Protein AF-W4FQM8-F1 (afdb_monomer)

Radius of gyration: 23.93 Å; Cα contacts (8 Å, |Δi|>4): 185; chains: 1; bounding box: 48×77×46 Å

Sequence (260 aa):
MELYFHPILQQMLHSNDHGFCSETLQLLSVFYPALANLQFDLIVATIRSIFCSIVYGTSAIPLDEAAVYFLSIFPEKDAAHDALSLQCCVEILAIAELKNLPKRDKEALQKHWWTLLQSLEWTDRNGRLVVLLEEVGGAFKAADATKFKARMEQVIQSPPHLTDHDTQWILDQVAERKEALSTFKKKLTRAAQRREHVVAASSDSSDASEDEEKAPVVPTRERTSRQSKAVASAKMNIVDLGDSEEVEVISSTSGNESEF

Foldseek 3Di:
DLVLQPVVQVVQQVPDPDDGPDPVNVCVLVVLLVCCVVPVPVLLVVLLVVLCCCLLPVDPGDNVVSLVVSCVSYPDNQVSLLSLLLSLLLLLLLLLPQPPADPLLSLLSNVSSVVSNVPGDDAQPDLLSLVSLVVSLVRHPDPCSVVSVVVSCVRNVDHDDDDPVSVVVSVCSSVVSSVVVNVCRVSSSVSSVVSVVVVVVVVVPPDDDDDDDDDDDDDDDDDDDDDPDDPDPDPDDDDDDDDPDDPPDVDDDPDDDDDD

Structure (mmCIF, N/CA/C/O backbone):
data_AF-W4FQM8-F1
#
_entry.id   AF-W4FQM8-F1
#
loop_
_atom_site.group_PDB
_atom_site.id
_atom_site.type_symbol
_atom_site.label_atom_id
_atom_site.label_alt_id
_atom_site.label_comp_id
_atom_site.label_asym_id
_atom_site.label_entity_id
_atom_site.label_seq_id
_atom_site.pdbx_PDB_ins_code
_atom_site.Cartn_x
_atom_site.Cartn_y
_atom_site.Cartn_z
_atom_site.occupancy
_atom_site.B_iso_or_equiv
_atom_site.auth_seq_id
_atom_site.auth_comp_id
_atom_site.auth_asym_id
_atom_site.auth_atom_id
_atom_site.pdbx_PDB_model_num
ATOM 1 N N . MET A 1 1 ? 3.621 -7.906 -14.655 1.00 86.81 1 MET A N 1
ATOM 2 C CA . MET A 1 1 ? 4.631 -7.699 -13.592 1.00 86.81 1 MET A CA 1
ATOM 3 C C . MET A 1 1 ? 4.851 -8.950 -12.749 1.00 86.81 1 MET A C 1
ATOM 5 O O . MET A 1 1 ? 6.003 -9.316 -12.590 1.00 86.81 1 MET A O 1
ATOM 9 N N . GLU A 1 2 ? 3.813 -9.674 -12.308 1.00 87.38 2 GLU A N 1
ATOM 10 C CA . GLU A 1 2 ? 3.987 -10.935 -11.547 1.00 87.38 2 GLU A CA 1
ATOM 11 C C . GLU A 1 2 ? 4.862 -11.989 -12.241 1.00 87.38 2 GLU A C 1
ATOM 13 O O . GLU A 1 2 ? 5.622 -12.684 -11.575 1.00 87.38 2 GLU A O 1
ATOM 18 N N . LEU A 1 3 ? 4.822 -12.057 -13.580 1.00 86.81 3 LEU A N 1
ATOM 19 C CA . LEU A 1 3 ? 5.676 -12.947 -14.374 1.00 86.81 3 LEU A CA 1
ATOM 20 C C . LEU A 1 3 ? 7.165 -12.809 -14.020 1.00 86.81 3 LEU A C 1
ATOM 22 O O . LEU A 1 3 ? 7.867 -13.809 -14.036 1.00 86.81 3 LEU A O 1
ATOM 26 N N . TYR A 1 4 ? 7.640 -11.615 -13.645 1.00 85.81 4 TYR A N 1
ATOM 27 C CA . TYR A 1 4 ? 9.032 -11.408 -13.234 1.00 85.81 4 TYR A CA 1
ATOM 28 C C . TYR A 1 4 ? 9.448 -12.337 -12.078 1.00 85.81 4 TYR A C 1
ATOM 30 O O . TYR A 1 4 ? 10.579 -12.809 -12.037 1.00 85.81 4 TYR A O 1
ATOM 38 N N . PHE A 1 5 ? 8.515 -12.673 -11.188 1.00 86.88 5 PHE A N 1
ATOM 39 C CA . PHE A 1 5 ? 8.739 -13.525 -10.018 1.00 86.88 5 PHE A CA 1
ATOM 40 C C . PHE A 1 5 ? 8.464 -15.008 -10.289 1.00 86.88 5 PHE A C 1
ATOM 42 O O . PHE A 1 5 ? 8.463 -15.823 -9.368 1.00 86.88 5 PHE A O 1
ATOM 49 N N . HIS A 1 6 ? 8.199 -15.393 -11.540 1.00 85.94 6 HIS A N 1
ATOM 50 C CA . HIS A 1 6 ? 7.890 -16.779 -11.855 1.00 85.94 6 HIS A CA 1
ATOM 51 C C . HIS A 1 6 ? 9.117 -17.680 -11.599 1.00 85.94 6 HIS A C 1
ATOM 53 O O . HIS A 1 6 ? 10.186 -17.400 -12.151 1.00 85.94 6 HIS A O 1
ATOM 59 N N . PRO A 1 7 ? 8.990 -18.799 -10.853 1.00 82.88 7 PRO A N 1
ATOM 60 C CA . PRO A 1 7 ? 10.132 -19.632 -10.460 1.00 82.88 7 PRO A CA 1
ATOM 61 C C . PRO A 1 7 ? 10.994 -20.113 -11.630 1.00 82.88 7 PRO A C 1
ATOM 63 O O . PRO A 1 7 ? 12.214 -20.129 -11.524 1.00 82.88 7 PRO A O 1
ATOM 66 N N . ILE A 1 8 ? 10.375 -20.451 -12.769 1.00 82.81 8 ILE A N 1
ATOM 67 C CA . ILE A 1 8 ? 11.107 -20.859 -13.983 1.00 82.81 8 ILE A CA 1
ATOM 68 C C . ILE A 1 8 ? 12.052 -19.748 -14.453 1.00 82.81 8 ILE A C 1
ATOM 70 O O . ILE A 1 8 ? 13.200 -20.018 -14.785 1.00 82.81 8 ILE A O 1
ATOM 74 N N . LEU A 1 9 ? 11.589 -18.497 -14.453 1.00 78.75 9 LEU A N 1
ATOM 75 C CA . LEU A 1 9 ? 12.412 -17.371 -14.881 1.00 78.75 9 LEU A CA 1
ATOM 76 C C . LEU A 1 9 ? 13.514 -17.087 -13.853 1.00 78.75 9 LEU A C 1
ATOM 78 O O . LEU A 1 9 ? 14.664 -16.885 -14.233 1.00 78.75 9 LEU A O 1
ATOM 82 N N . GLN A 1 10 ? 13.199 -17.175 -12.559 1.00 75.69 10 GLN A N 1
ATOM 83 C CA . GLN A 1 10 ? 14.180 -17.011 -11.483 1.00 75.69 10 GLN A CA 1
ATOM 84 C C . GLN A 1 10 ? 15.252 -18.116 -11.471 1.00 75.69 10 GLN A C 1
ATOM 86 O O . GLN A 1 10 ? 16.411 -17.851 -11.173 1.00 75.69 10 GLN A O 1
ATOM 91 N N . GLN A 1 11 ? 14.938 -19.352 -11.860 1.00 74.62 11 GLN A N 1
ATOM 92 C CA . GLN A 1 11 ? 15.945 -20.415 -11.991 1.00 74.62 11 GLN A CA 1
ATOM 93 C C . GLN A 1 11 ? 16.931 -20.150 -13.137 1.00 74.62 11 GLN A C 1
ATOM 95 O O . GLN A 1 11 ? 18.120 -20.430 -12.998 1.00 74.62 11 GLN A O 1
ATOM 100 N N . MET A 1 12 ? 16.468 -19.548 -14.237 1.00 70.25 12 MET A N 1
ATOM 101 C CA . MET A 1 12 ? 17.322 -19.180 -15.377 1.00 70.25 12 MET A CA 1
ATOM 102 C C . MET A 1 12 ? 18.315 -18.048 -15.062 1.00 70.25 12 MET A C 1
ATOM 104 O O . MET A 1 12 ? 19.282 -17.862 -15.798 1.00 70.25 12 MET A O 1
ATOM 108 N N . LEU A 1 13 ? 18.078 -17.285 -13.990 1.00 64.56 13 LEU A N 1
ATOM 109 C CA . LEU A 1 13 ? 19.009 -16.287 -13.451 1.00 64.56 13 LEU A CA 1
ATOM 110 C C . LEU A 1 13 ? 20.215 -16.944 -12.761 1.00 64.56 13 LEU A C 1
ATOM 112 O O . LEU A 1 13 ? 21.338 -16.478 -12.917 1.00 64.56 13 LEU A O 1
ATOM 116 N N . HIS A 1 14 ? 19.983 -18.032 -12.022 1.00 59.72 14 HIS A N 1
ATOM 117 C CA . HIS A 1 14 ? 20.987 -18.682 -11.172 1.00 59.72 14 HIS A CA 1
ATOM 118 C C . HIS A 1 14 ? 21.825 -19.740 -11.904 1.00 59.72 14 HIS A C 1
ATOM 120 O O . HIS A 1 14 ? 22.787 -20.258 -11.344 1.00 59.72 14 HIS A O 1
ATOM 126 N N . SER A 1 15 ? 21.466 -20.092 -13.140 1.00 58.22 15 SER A N 1
ATOM 127 C CA . SER A 1 15 ? 22.091 -21.195 -13.871 1.00 58.22 15 SER A CA 1
ATOM 128 C C . SER A 1 15 ? 23.366 -20.827 -14.644 1.00 58.22 15 SER A C 1
ATOM 130 O O . SER A 1 15 ? 23.862 -21.694 -15.354 1.00 58.22 15 SER A O 1
ATOM 132 N N . ASN A 1 16 ? 23.886 -19.591 -14.575 1.00 53.50 16 ASN A N 1
ATOM 133 C CA . ASN A 1 16 ? 25.020 -19.173 -15.413 1.00 53.50 16 ASN A CA 1
ATOM 134 C C . ASN A 1 16 ? 26.022 -18.228 -14.725 1.00 53.50 16 ASN A C 1
ATOM 136 O O . ASN A 1 16 ? 25.642 -17.188 -14.194 1.00 53.50 16 ASN A O 1
ATOM 140 N N . ASP A 1 17 ? 27.314 -18.524 -14.906 1.00 51.31 17 ASP A N 1
ATOM 141 C CA . ASP A 1 17 ? 28.465 -17.658 -14.580 1.00 51.31 17 ASP A CA 1
ATOM 142 C C . ASP A 1 17 ? 28.582 -16.419 -15.504 1.00 51.31 17 ASP A C 1
ATOM 144 O O . ASP A 1 17 ? 29.420 -15.537 -15.295 1.00 51.31 17 ASP A O 1
ATOM 148 N N . HIS A 1 18 ? 27.732 -16.321 -16.536 1.00 51.41 18 HIS A N 1
ATOM 149 C CA . HIS A 1 18 ? 27.727 -15.258 -17.545 1.00 51.41 18 HIS A CA 1
ATOM 150 C C . HIS A 1 18 ? 26.284 -14.850 -17.909 1.00 51.41 18 HIS A C 1
ATOM 152 O O . HIS A 1 18 ? 25.690 -15.463 -18.787 1.00 51.41 18 HIS A O 1
ATOM 158 N N . GLY A 1 19 ? 25.725 -13.843 -17.223 1.00 53.59 19 GLY A N 1
ATOM 159 C CA . GLY A 1 19 ? 24.601 -12.981 -17.652 1.00 53.59 19 GLY A CA 1
ATOM 160 C C . GLY A 1 19 ? 23.321 -13.620 -18.238 1.00 53.59 19 GLY A C 1
ATOM 161 O O . GLY A 1 19 ? 23.334 -14.166 -19.331 1.00 53.59 19 GLY A O 1
ATOM 162 N N . PHE A 1 20 ? 22.187 -13.436 -17.542 1.00 54.56 20 PHE A N 1
ATOM 163 C CA . PHE A 1 20 ? 20.782 -13.663 -17.953 1.00 54.56 20 PHE A CA 1
ATOM 164 C C . PHE A 1 20 ? 20.523 -14.589 -19.169 1.00 54.56 20 PHE A C 1
ATOM 166 O O . PHE A 1 20 ? 20.498 -14.123 -20.305 1.00 54.56 20 PHE A O 1
ATOM 173 N N . CYS A 1 21 ? 20.142 -15.853 -18.938 1.00 58.16 21 CYS A N 1
ATOM 174 C CA . CYS A 1 21 ? 19.696 -16.778 -20.000 1.00 58.16 21 CYS A CA 1
ATOM 175 C C . CYS A 1 21 ? 18.286 -16.510 -20.559 1.00 58.16 21 CYS A C 1
ATOM 177 O O . CYS A 1 21 ? 17.865 -17.177 -21.502 1.00 58.16 21 CYS A O 1
ATOM 179 N N . SER A 1 22 ? 17.506 -15.611 -19.957 1.00 71.19 22 SER A N 1
ATOM 180 C CA . SER A 1 22 ? 16.104 -15.404 -20.334 1.00 71.19 22 SER A CA 1
ATOM 181 C C . SER A 1 22 ? 15.927 -14.083 -21.074 1.00 71.19 22 SER A C 1
ATOM 183 O O . SER A 1 22 ? 15.928 -13.022 -20.449 1.00 71.19 22 SER A O 1
ATOM 185 N N . GLU A 1 23 ? 15.714 -14.154 -22.392 1.00 78.62 23 GLU A N 1
ATOM 186 C CA . GLU A 1 23 ? 15.299 -13.007 -23.220 1.00 78.62 23 GLU A CA 1
ATOM 187 C C . GLU A 1 23 ? 14.085 -12.293 -22.609 1.00 78.62 23 GLU A C 1
ATOM 189 O O . GLU A 1 23 ? 14.021 -11.066 -22.579 1.00 78.62 23 GLU A O 1
ATOM 194 N N . THR A 1 24 ? 13.157 -13.060 -22.025 1.00 83.50 24 THR A N 1
ATOM 195 C CA . THR A 1 24 ? 11.998 -12.527 -21.306 1.00 83.50 24 THR A CA 1
ATOM 196 C C . THR A 1 24 ? 12.413 -11.671 -20.114 1.00 83.50 24 THR A C 1
ATOM 198 O O . THR A 1 24 ? 11.928 -10.552 -19.985 1.00 83.50 24 THR A O 1
ATOM 201 N N . LEU A 1 25 ? 13.309 -12.142 -19.239 1.00 81.94 25 LEU A N 1
ATOM 202 C CA . LEU A 1 25 ? 13.747 -11.336 -18.091 1.00 81.94 25 LEU A CA 1
ATOM 203 C C . LEU A 1 25 ? 14.531 -10.098 -18.519 1.00 81.94 25 LEU A C 1
ATOM 205 O O . LEU A 1 25 ? 14.327 -9.037 -17.933 1.00 81.94 25 LEU A O 1
ATOM 209 N N . GLN A 1 26 ? 15.371 -10.210 -19.550 1.00 82.44 26 GLN A N 1
ATOM 210 C CA . GLN A 1 26 ? 16.082 -9.059 -20.106 1.00 82.44 26 GLN A CA 1
ATOM 211 C C . GLN A 1 26 ? 15.088 -8.006 -20.612 1.00 82.44 26 GLN A C 1
ATOM 213 O O . GLN A 1 26 ? 15.162 -6.846 -20.205 1.00 82.44 26 GLN A O 1
ATOM 218 N N . LEU A 1 27 ? 14.093 -8.421 -21.404 1.00 87.94 27 LEU A N 1
ATOM 219 C CA . LEU A 1 27 ? 13.031 -7.540 -21.884 1.00 87.94 27 LEU A CA 1
ATOM 220 C C . LEU A 1 27 ? 12.276 -6.886 -20.723 1.00 87.94 27 LEU A C 1
ATOM 222 O O . LEU A 1 27 ? 12.113 -5.669 -20.715 1.00 87.94 27 LEU A O 1
ATOM 226 N N . LEU A 1 28 ? 11.845 -7.665 -19.727 1.00 88.75 28 LEU A N 1
ATOM 227 C CA . LEU A 1 28 ? 11.108 -7.144 -18.574 1.00 88.75 28 LEU A CA 1
ATOM 228 C C . LEU A 1 28 ? 11.951 -6.162 -17.743 1.00 88.75 28 LEU A C 1
ATOM 230 O O . LEU A 1 28 ? 11.416 -5.159 -17.271 1.00 88.75 28 LEU A O 1
ATOM 234 N N . SER A 1 29 ? 13.256 -6.413 -17.603 1.00 84.94 29 SER A N 1
ATOM 235 C CA . SER A 1 29 ? 14.177 -5.546 -16.855 1.00 84.94 29 SER A CA 1
ATOM 236 C C . SER A 1 29 ? 14.381 -4.172 -17.496 1.00 84.94 29 SER A C 1
ATOM 238 O O . SER A 1 29 ? 14.653 -3.215 -16.782 1.00 84.94 29 SER A O 1
ATOM 240 N N . VAL A 1 30 ? 14.197 -4.051 -18.816 1.00 88.69 30 VAL A N 1
ATOM 241 C CA . VAL A 1 30 ? 14.251 -2.768 -19.539 1.00 88.69 30 VAL A CA 1
ATOM 242 C C . VAL A 1 30 ? 12.861 -2.144 -19.660 1.00 88.69 30 VAL A C 1
ATOM 244 O O . VAL A 1 30 ? 12.697 -0.937 -19.488 1.00 88.69 30 VAL A O 1
ATOM 247 N N . PHE A 1 31 ? 11.845 -2.965 -19.931 1.00 92.12 31 PHE A N 1
ATOM 248 C CA . PHE A 1 31 ? 10.481 -2.514 -20.175 1.00 92.12 31 PHE A CA 1
ATOM 249 C C . PHE A 1 31 ? 9.858 -1.837 -18.952 1.00 92.12 31 PHE A C 1
ATOM 251 O O . PHE A 1 31 ? 9.303 -0.749 -19.089 1.00 92.12 31 PHE A O 1
ATOM 258 N N . TYR A 1 32 ? 9.943 -2.442 -17.760 1.00 92.88 32 TYR A N 1
ATOM 259 C CA . TYR A 1 32 ? 9.272 -1.877 -16.586 1.00 92.88 32 TYR A CA 1
ATOM 260 C C . TYR A 1 32 ? 9.865 -0.541 -16.127 1.00 92.88 32 TYR A C 1
ATOM 262 O O . TYR A 1 32 ? 9.067 0.362 -15.889 1.00 92.88 32 TYR A O 1
ATOM 270 N N . PRO A 1 33 ? 11.197 -0.341 -16.065 1.00 92.56 33 PRO A N 1
ATOM 271 C CA . PRO A 1 33 ? 11.744 0.979 -15.756 1.00 92.56 33 PRO A CA 1
ATOM 272 C C . PRO A 1 33 ? 11.397 2.045 -16.797 1.00 92.56 33 PRO A C 1
ATOM 274 O O . PRO A 1 33 ? 11.034 3.166 -16.443 1.00 92.56 33 PRO A O 1
ATOM 277 N N . ALA A 1 34 ? 11.437 1.696 -18.089 1.00 94.00 34 ALA A N 1
ATOM 278 C CA . ALA A 1 34 ? 11.037 2.618 -19.150 1.00 94.00 34 ALA A CA 1
ATOM 279 C C . ALA A 1 34 ? 9.556 3.012 -19.027 1.00 94.00 34 ALA A C 1
ATOM 281 O O . ALA A 1 34 ? 9.210 4.187 -19.151 1.00 94.00 34 ALA A O 1
ATOM 282 N N . LEU A 1 35 ? 8.682 2.045 -18.734 1.00 93.88 35 LEU A N 1
ATOM 283 C CA . LEU A 1 35 ? 7.260 2.298 -18.540 1.00 93.88 35 LEU A CA 1
ATOM 284 C C . LEU A 1 35 ? 6.984 3.071 -17.244 1.00 93.88 35 LEU A C 1
ATOM 286 O O . LEU A 1 35 ? 6.129 3.945 -17.255 1.00 93.88 35 LEU A O 1
ATOM 290 N N . ALA A 1 36 ? 7.725 2.819 -16.163 1.00 93.44 36 ALA A N 1
ATOM 291 C CA . ALA A 1 36 ? 7.623 3.575 -14.913 1.00 93.44 36 ALA A CA 1
ATOM 292 C C . ALA A 1 36 ? 7.956 5.059 -15.110 1.00 93.44 36 ALA A C 1
ATOM 294 O O . ALA A 1 36 ? 7.303 5.915 -14.522 1.00 93.44 36 ALA A O 1
ATOM 295 N N . ASN A 1 37 ? 8.915 5.364 -15.987 1.00 92.31 37 ASN A N 1
ATOM 296 C CA . ASN A 1 37 ? 9.250 6.735 -16.358 1.00 92.31 37 ASN A CA 1
ATOM 297 C C . ASN A 1 37 ? 8.166 7.412 -17.221 1.00 92.31 37 ASN A C 1
ATOM 299 O O . ASN A 1 37 ? 7.965 8.617 -17.129 1.00 92.31 37 ASN A O 1
ATOM 303 N N . LEU A 1 38 ? 7.479 6.657 -18.086 1.00 94.19 38 LEU A N 1
ATOM 304 C CA . LEU A 1 38 ? 6.476 7.201 -19.013 1.00 94.19 38 LEU A CA 1
ATOM 305 C C . LEU A 1 38 ? 5.052 7.226 -18.443 1.00 94.19 38 LEU A C 1
ATOM 307 O O . LEU A 1 38 ? 4.237 8.036 -18.877 1.00 94.19 38 LEU A O 1
ATOM 311 N N . GLN A 1 39 ? 4.726 6.292 -17.553 1.00 94.62 39 GLN A N 1
ATOM 312 C CA . GLN A 1 39 ? 3.382 5.989 -17.059 1.00 94.62 39 GLN A CA 1
ATOM 313 C C . GLN A 1 39 ? 3.443 5.645 -15.563 1.00 94.62 39 GLN A C 1
ATOM 315 O O . GLN A 1 39 ? 3.051 4.555 -15.136 1.00 94.62 39 GLN A O 1
ATOM 320 N N . PHE A 1 40 ? 3.965 6.582 -14.767 1.00 93.25 40 PHE A N 1
ATOM 321 C CA . PHE A 1 40 ? 4.185 6.416 -13.329 1.00 93.25 40 PHE A CA 1
ATOM 322 C C . PHE A 1 40 ? 2.929 5.919 -12.592 1.00 93.25 40 PHE A C 1
ATOM 324 O O . PHE A 1 40 ? 2.963 4.859 -11.965 1.00 93.25 40 PHE A O 1
ATOM 331 N N . ASP A 1 41 ? 1.800 6.619 -12.746 1.00 93.19 41 ASP A N 1
ATOM 332 C CA . ASP A 1 41 ? 0.551 6.299 -12.041 1.00 93.19 41 ASP A CA 1
ATOM 333 C C . ASP A 1 41 ? 0.013 4.905 -12.390 1.00 93.19 41 ASP A C 1
ATOM 335 O O . ASP A 1 41 ? -0.464 4.172 -11.521 1.00 93.19 41 ASP A O 1
ATOM 339 N N . LEU A 1 42 ? 0.141 4.497 -13.657 1.00 94.75 42 LEU A N 1
ATOM 340 C CA . LEU A 1 42 ? -0.267 3.169 -14.112 1.00 94.75 42 LEU A CA 1
ATOM 341 C C . LEU A 1 42 ? 0.586 2.071 -13.465 1.00 94.75 42 LEU A C 1
ATOM 343 O O . LEU A 1 42 ? 0.056 1.041 -13.033 1.00 94.75 42 LEU A O 1
ATOM 347 N N . ILE A 1 43 ? 1.904 2.275 -13.386 1.00 95.00 43 ILE A N 1
ATOM 348 C CA . ILE A 1 43 ? 2.810 1.317 -12.748 1.00 95.00 43 ILE A CA 1
ATOM 349 C C . ILE A 1 43 ? 2.542 1.241 -11.246 1.00 95.00 43 ILE A C 1
ATOM 351 O O . ILE A 1 43 ? 2.421 0.135 -10.720 1.00 95.00 43 ILE A O 1
ATOM 355 N N . VAL A 1 44 ? 2.350 2.375 -10.567 1.00 94.56 44 VAL A N 1
ATOM 356 C CA . VAL A 1 44 ? 1.963 2.406 -9.147 1.00 94.56 44 VAL A CA 1
ATOM 357 C C . VAL A 1 44 ? 0.645 1.657 -8.922 1.00 94.56 44 VAL A C 1
ATOM 359 O O . VAL A 1 44 ? 0.571 0.790 -8.049 1.00 94.56 44 VAL A O 1
ATOM 362 N N . ALA A 1 45 ? -0.383 1.907 -9.737 1.00 93.69 45 ALA A N 1
ATOM 363 C CA . ALA A 1 45 ? -1.664 1.205 -9.637 1.00 93.69 45 ALA A CA 1
ATOM 364 C C . ALA A 1 45 ? -1.528 -0.312 -9.875 1.00 93.69 45 ALA A C 1
ATOM 366 O O . ALA A 1 45 ? -2.198 -1.116 -9.216 1.00 93.69 45 ALA A O 1
ATOM 367 N N . THR A 1 46 ? -0.632 -0.717 -10.776 1.00 94.75 46 THR A N 1
ATOM 368 C CA . THR A 1 46 ? -0.337 -2.129 -11.052 1.00 94.75 46 THR A CA 1
ATOM 369 C C . THR A 1 46 ? 0.379 -2.789 -9.875 1.00 94.75 46 THR A C 1
ATOM 371 O O . THR A 1 46 ? -0.026 -3.866 -9.435 1.00 94.75 46 THR A O 1
ATOM 374 N N . ILE A 1 47 ? 1.399 -2.133 -9.313 1.00 94.69 47 ILE A N 1
ATOM 375 C CA . ILE A 1 47 ? 2.111 -2.593 -8.112 1.00 94.69 47 ILE A CA 1
ATOM 376 C C . ILE A 1 47 ? 1.140 -2.737 -6.943 1.00 94.69 47 ILE A C 1
ATOM 378 O O . ILE A 1 47 ? 1.147 -3.764 -6.263 1.00 94.69 47 ILE A O 1
ATOM 382 N N . ARG A 1 48 ? 0.237 -1.765 -6.762 1.00 92.88 48 ARG A N 1
ATOM 383 C CA . ARG A 1 48 ? -0.830 -1.827 -5.760 1.00 92.88 48 ARG A CA 1
ATOM 384 C C . ARG A 1 48 ? -1.649 -3.104 -5.880 1.00 92.88 48 ARG A C 1
ATOM 386 O O . ARG A 1 48 ? -1.862 -3.791 -4.881 1.00 92.88 48 ARG A O 1
ATOM 393 N N . SER A 1 49 ? -2.093 -3.430 -7.094 1.00 93.12 49 SER A N 1
ATOM 394 C CA . SER A 1 49 ? -2.874 -4.642 -7.368 1.00 93.12 49 SER A CA 1
ATOM 395 C C . SER A 1 49 ? -2.102 -5.921 -7.017 1.00 93.12 49 SER A C 1
ATOM 397 O O . SER A 1 49 ? -2.655 -6.850 -6.421 1.00 93.12 49 SER A O 1
ATOM 399 N N . ILE A 1 50 ? -0.797 -5.946 -7.296 1.00 93.69 50 ILE A N 1
ATOM 400 C CA . ILE A 1 50 ? 0.072 -7.086 -6.982 1.00 93.69 50 ILE A CA 1
ATOM 401 C C . ILE A 1 50 ? 0.279 -7.216 -5.477 1.00 93.69 50 ILE A C 1
ATOM 403 O O . ILE A 1 50 ? 0.099 -8.302 -4.936 1.00 93.69 50 ILE A O 1
ATOM 407 N N . PHE A 1 51 ? 0.575 -6.126 -4.766 1.00 93.81 51 PHE A N 1
ATOM 408 C CA . PHE A 1 51 ? 0.673 -6.165 -3.306 1.00 93.81 51 PHE A CA 1
ATOM 409 C C . PHE A 1 51 ? -0.634 -6.615 -2.657 1.00 93.81 51 PHE A C 1
ATOM 411 O O . PHE A 1 51 ? -0.600 -7.446 -1.753 1.00 93.81 51 PHE A O 1
ATOM 418 N N . CYS A 1 52 ? -1.787 -6.160 -3.155 1.00 92.44 52 CYS A N 1
ATOM 419 C CA . CYS A 1 52 ? -3.081 -6.675 -2.707 1.00 92.44 52 CYS A CA 1
ATOM 420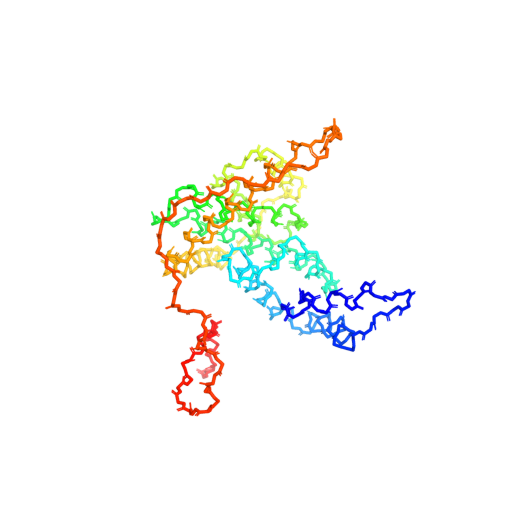 C C . CYS A 1 52 ? -3.188 -8.183 -2.945 1.00 92.44 52 CYS A C 1
ATOM 422 O O . CYS A 1 52 ? -3.593 -8.918 -2.049 1.00 92.44 52 CYS A O 1
ATOM 424 N N . SER A 1 53 ? -2.795 -8.653 -4.127 1.00 91.06 53 SER A N 1
ATOM 425 C CA . SER A 1 53 ? -2.830 -10.075 -4.471 1.00 91.06 53 SER A CA 1
ATOM 426 C C . SER A 1 53 ? -1.920 -10.913 -3.571 1.00 91.06 53 SER A C 1
ATOM 428 O O . SER A 1 53 ? -2.293 -11.999 -3.124 1.00 91.06 53 SER A O 1
ATOM 430 N N . ILE A 1 54 ? -0.748 -10.385 -3.222 1.00 90.69 54 ILE A N 1
ATOM 431 C CA . ILE A 1 54 ? 0.174 -11.005 -2.272 1.00 90.69 54 ILE A CA 1
ATOM 432 C C . ILE A 1 54 ? -0.457 -11.031 -0.875 1.00 90.69 54 ILE A C 1
ATOM 434 O O . ILE A 1 54 ? -0.642 -12.107 -0.300 1.00 90.69 54 ILE A O 1
ATOM 438 N N . VAL A 1 55 ? -0.833 -9.878 -0.314 1.00 89.94 55 VAL A N 1
ATOM 439 C CA . VAL A 1 55 ? -1.340 -9.780 1.067 1.00 89.94 55 VAL A CA 1
ATOM 440 C C . VAL A 1 55 ? -2.632 -10.579 1.250 1.00 89.94 55 VAL A C 1
ATOM 442 O O . VAL A 1 55 ? -2.778 -11.302 2.237 1.00 89.94 55 VAL A O 1
ATOM 445 N N . TYR A 1 56 ? -3.534 -10.536 0.269 1.00 90.12 56 TYR A N 1
ATOM 446 C CA . TYR A 1 56 ? -4.809 -11.255 0.292 1.00 90.12 56 TYR A CA 1
ATOM 447 C C . TYR A 1 56 ? -4.726 -12.687 -0.264 1.00 90.12 56 TYR A C 1
ATOM 449 O O . TYR A 1 56 ? -5.744 -13.374 -0.370 1.00 90.12 56 TYR A O 1
ATOM 457 N N . GLY A 1 57 ? -3.514 -13.184 -0.531 1.00 84.25 57 GLY A N 1
ATOM 458 C CA . GLY A 1 57 ? -3.224 -14.609 -0.699 1.00 84.25 57 GLY A CA 1
ATOM 459 C C . GLY A 1 57 ? -3.661 -15.222 -2.030 1.00 84.25 57 GLY A C 1
ATOM 460 O O . GLY A 1 57 ? -3.882 -16.436 -2.086 1.00 84.25 57 GLY A O 1
ATOM 461 N N . THR A 1 58 ? -3.803 -14.410 -3.078 1.00 84.94 58 THR A N 1
ATOM 462 C CA . THR A 1 58 ? -3.982 -14.864 -4.467 1.00 84.94 58 THR A CA 1
ATOM 463 C C . THR A 1 58 ? -2.654 -15.023 -5.204 1.00 84.94 58 THR A C 1
ATOM 465 O O . THR A 1 58 ? -2.603 -15.758 -6.184 1.00 84.94 58 THR A O 1
ATOM 468 N N . SER A 1 59 ? -1.582 -14.407 -4.702 1.00 87.50 59 SER A N 1
ATOM 469 C CA . SER A 1 59 ? -0.221 -14.543 -5.219 1.00 87.50 59 SER A CA 1
ATOM 470 C C . SER A 1 59 ? 0.717 -15.151 -4.172 1.00 87.50 59 SER A C 1
ATOM 472 O O . SER A 1 59 ? 0.591 -14.886 -2.974 1.00 87.50 59 SER A O 1
ATOM 474 N N . ALA A 1 60 ? 1.653 -15.986 -4.633 1.00 85.94 60 ALA A N 1
ATOM 475 C CA . ALA A 1 60 ? 2.668 -16.641 -3.801 1.00 85.94 60 ALA A CA 1
ATOM 476 C C . ALA A 1 60 ? 3.991 -15.858 -3.726 1.00 85.94 60 ALA A C 1
ATOM 478 O O . ALA A 1 60 ? 4.931 -16.314 -3.080 1.00 85.94 60 ALA A O 1
ATOM 479 N N . ILE A 1 61 ? 4.068 -14.700 -4.388 1.00 89.25 61 ILE A N 1
ATOM 480 C CA . ILE A 1 61 ? 5.273 -13.869 -4.427 1.00 89.25 61 ILE A CA 1
ATOM 481 C C . ILE A 1 61 ? 5.581 -13.346 -3.008 1.00 89.25 61 ILE A C 1
ATOM 483 O O . ILE A 1 61 ? 4.666 -12.839 -2.345 1.00 89.25 61 ILE A O 1
ATOM 487 N N . PRO A 1 62 ? 6.832 -13.449 -2.521 1.00 88.12 62 PRO A N 1
ATOM 488 C CA . PRO A 1 62 ? 7.238 -12.823 -1.264 1.00 88.12 62 PRO A CA 1
ATOM 489 C C . PRO A 1 62 ? 7.096 -11.294 -1.330 1.00 88.12 62 PRO A C 1
ATOM 491 O O . PRO A 1 62 ? 7.491 -10.655 -2.306 1.00 88.12 62 PRO A O 1
ATOM 494 N N . LEU A 1 63 ? 6.472 -10.696 -0.310 1.00 88.88 63 LEU A N 1
ATOM 495 C CA . LEU A 1 63 ? 6.131 -9.265 -0.324 1.00 88.88 63 LEU A CA 1
ATOM 496 C C . LEU A 1 63 ? 7.378 -8.371 -0.289 1.00 88.88 63 LEU A C 1
ATOM 498 O O . LEU A 1 63 ? 7.404 -7.328 -0.931 1.00 88.88 63 LEU A O 1
ATOM 502 N N . ASP A 1 64 ? 8.388 -8.787 0.462 1.00 87.62 64 ASP A N 1
ATOM 503 C CA . ASP A 1 64 ? 9.690 -8.143 0.596 1.00 87.62 64 ASP A CA 1
ATOM 504 C C . ASP A 1 64 ? 10.474 -8.157 -0.721 1.00 87.62 64 ASP A C 1
ATOM 506 O O . ASP A 1 64 ? 10.924 -7.104 -1.172 1.00 87.62 64 ASP A O 1
ATOM 510 N N . GLU A 1 65 ? 10.552 -9.309 -1.394 1.00 87.56 65 GLU A N 1
ATOM 511 C CA . GLU A 1 65 ? 11.169 -9.409 -2.723 1.00 87.56 65 GLU A CA 1
ATOM 512 C C . GLU A 1 65 ? 10.448 -8.518 -3.742 1.00 87.56 65 GLU A C 1
ATOM 514 O O . GLU A 1 65 ? 11.084 -7.787 -4.510 1.00 87.56 65 GLU A O 1
ATOM 519 N N . ALA A 1 66 ? 9.111 -8.540 -3.725 1.00 91.19 66 ALA A N 1
ATOM 520 C CA . ALA A 1 66 ? 8.299 -7.703 -4.595 1.00 91.19 66 ALA A CA 1
ATOM 521 C C . ALA A 1 66 ? 8.546 -6.212 -4.348 1.00 91.19 66 ALA A C 1
ATOM 523 O O . ALA A 1 66 ? 8.730 -5.455 -5.300 1.00 91.19 66 ALA A O 1
ATOM 524 N N . ALA A 1 67 ? 8.592 -5.794 -3.083 1.00 90.69 67 ALA A N 1
ATOM 525 C CA . ALA A 1 67 ? 8.818 -4.406 -2.708 1.00 90.69 67 ALA A CA 1
ATOM 526 C C . ALA A 1 67 ? 10.186 -3.891 -3.156 1.00 90.69 67 ALA A C 1
ATOM 528 O O . ALA A 1 67 ? 10.258 -2.836 -3.786 1.00 90.69 67 ALA A O 1
ATOM 529 N N . VAL A 1 68 ? 11.253 -4.655 -2.906 1.00 88.81 68 VAL A N 1
ATOM 530 C CA . VAL A 1 68 ? 12.614 -4.286 -3.325 1.00 88.81 68 VAL A CA 1
ATOM 531 C C . VAL A 1 68 ? 12.686 -4.125 -4.840 1.00 88.81 68 VAL A C 1
ATOM 533 O O . VAL A 1 68 ? 13.186 -3.111 -5.334 1.00 88.81 68 VAL A O 1
ATOM 536 N N . TYR A 1 69 ? 12.144 -5.087 -5.591 1.00 89.25 69 TYR A N 1
ATOM 537 C CA . TYR A 1 69 ? 12.145 -5.004 -7.047 1.00 89.25 69 TYR A CA 1
ATOM 538 C C . TYR A 1 69 ? 11.329 -3.810 -7.553 1.00 89.25 69 TYR A C 1
ATOM 540 O O . TYR A 1 69 ? 11.815 -3.039 -8.379 1.00 89.25 69 TYR A O 1
ATOM 548 N N . PHE A 1 70 ? 10.112 -3.611 -7.051 1.00 90.00 70 PHE A N 1
ATOM 549 C CA . PHE A 1 70 ? 9.246 -2.539 -7.535 1.00 90.00 70 PHE A CA 1
ATOM 550 C C . PHE A 1 70 ? 9.768 -1.143 -7.214 1.00 90.00 70 PHE A C 1
ATOM 552 O O . PHE A 1 70 ? 9.605 -0.245 -8.028 1.00 90.00 70 PHE A O 1
ATOM 559 N N . LEU A 1 71 ? 10.453 -0.946 -6.091 1.00 90.25 71 LEU A N 1
ATOM 560 C CA . LEU A 1 71 ? 11.135 0.321 -5.824 1.00 90.25 71 LEU A CA 1
ATOM 561 C C . LEU A 1 71 ? 12.340 0.525 -6.750 1.00 90.25 71 LEU A C 1
ATOM 563 O O . LEU A 1 71 ? 12.649 1.654 -7.121 1.00 90.25 71 LEU A O 1
ATOM 567 N N 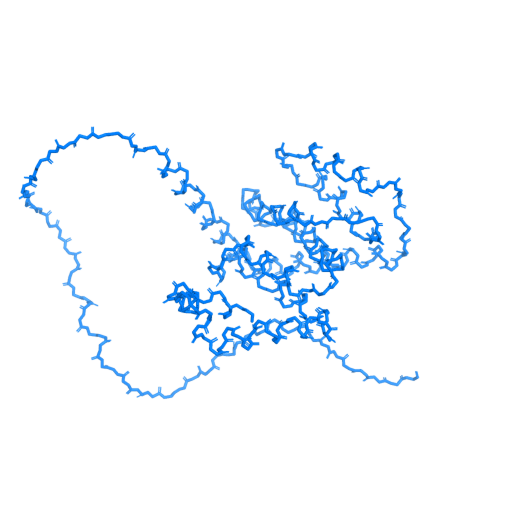. SER A 1 72 ? 13.007 -0.558 -7.164 1.00 90.31 72 SER A N 1
ATOM 568 C CA . SER A 1 72 ? 14.184 -0.476 -8.036 1.00 90.31 72 SER A CA 1
ATOM 569 C C . SER A 1 72 ? 13.873 -0.062 -9.479 1.00 90.31 72 SER A C 1
ATOM 571 O O . SER A 1 72 ? 14.771 0.425 -10.163 1.00 90.31 72 SER A O 1
ATOM 573 N N . ILE A 1 73 ? 12.630 -0.240 -9.950 1.00 91.88 73 ILE A N 1
ATOM 574 C CA . ILE A 1 73 ? 12.260 0.099 -11.334 1.00 91.88 73 ILE A CA 1
ATOM 575 C C . ILE A 1 73 ? 11.963 1.589 -11.533 1.00 91.88 73 ILE A C 1
ATOM 577 O O . ILE A 1 73 ? 11.939 2.041 -12.675 1.00 91.88 73 ILE A O 1
ATOM 581 N N . PHE A 1 74 ? 11.737 2.361 -10.467 1.00 91.69 74 PHE A N 1
ATOM 582 C CA . PHE A 1 74 ? 11.452 3.788 -10.598 1.00 91.69 74 PHE A CA 1
ATOM 583 C C . PHE A 1 74 ? 12.742 4.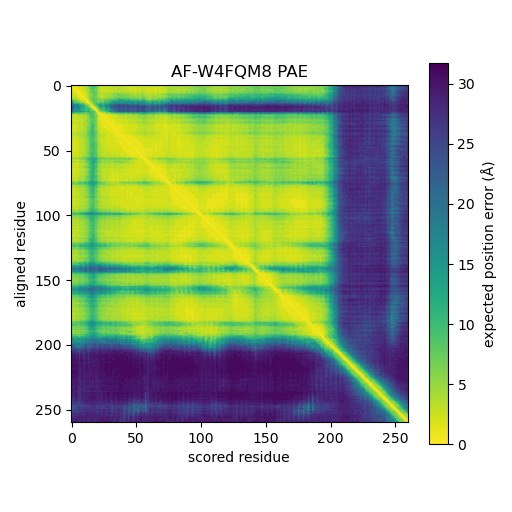616 -10.666 1.00 91.69 74 PHE A C 1
ATOM 585 O O . PHE A 1 74 ? 13.613 4.460 -9.807 1.00 91.69 74 PHE A O 1
ATOM 592 N N . PRO A 1 75 ? 12.863 5.535 -11.643 1.00 82.50 75 PRO A N 1
ATOM 593 C CA . PRO A 1 75 ? 13.984 6.470 -11.693 1.00 82.50 75 PRO A CA 1
ATOM 594 C C . PRO A 1 75 ? 13.924 7.489 -10.543 1.00 82.50 75 PRO A C 1
ATOM 596 O O . PRO A 1 75 ? 14.946 7.781 -9.925 1.00 82.50 75 PRO A O 1
ATOM 599 N N . GLU A 1 76 ? 12.725 7.982 -10.217 1.00 83.50 76 GLU A N 1
ATOM 600 C CA . GLU A 1 76 ? 12.462 8.865 -9.078 1.00 83.50 76 GLU A CA 1
ATOM 601 C C . GLU A 1 76 ? 11.924 8.052 -7.897 1.00 83.50 76 GLU A C 1
ATOM 603 O O . GLU A 1 76 ? 10.740 7.716 -7.828 1.00 83.50 76 GLU A O 1
ATOM 608 N N . LYS A 1 77 ? 12.816 7.708 -6.965 1.00 87.12 77 LYS A N 1
ATOM 609 C CA . LYS A 1 77 ? 12.475 6.835 -5.835 1.00 87.12 77 LYS A CA 1
ATOM 610 C C . LYS A 1 77 ? 11.516 7.502 -4.852 1.00 87.12 77 LYS A C 1
ATOM 612 O O . LYS A 1 77 ? 10.564 6.854 -4.429 1.00 87.12 77 LYS A O 1
ATOM 617 N N . ASP A 1 78 ? 11.719 8.783 -4.544 1.00 89.06 78 ASP A N 1
ATOM 618 C CA . ASP A 1 78 ? 10.927 9.525 -3.552 1.00 89.06 78 ASP A CA 1
ATOM 619 C C . ASP A 1 78 ? 9.421 9.470 -3.859 1.00 89.06 78 ASP A C 1
ATOM 621 O O . ASP A 1 78 ? 8.619 9.108 -3.002 1.00 89.06 78 ASP A O 1
ATOM 625 N N . ALA A 1 79 ? 9.033 9.752 -5.108 1.00 89.19 79 ALA A N 1
ATOM 626 C CA . ALA A 1 79 ? 7.631 9.746 -5.521 1.00 89.19 79 ALA A CA 1
ATOM 627 C C . ALA A 1 79 ? 7.001 8.348 -5.409 1.00 89.19 79 ALA A C 1
ATOM 629 O O . ALA A 1 79 ? 5.856 8.206 -4.972 1.00 89.19 79 ALA A O 1
ATOM 630 N N . ALA A 1 80 ? 7.747 7.302 -5.779 1.00 91.69 80 ALA A N 1
ATOM 631 C CA . ALA A 1 80 ? 7.291 5.921 -5.656 1.00 91.69 80 ALA A CA 1
ATOM 632 C C . ALA A 1 80 ? 7.122 5.513 -4.187 1.00 91.69 80 ALA A C 1
ATOM 634 O O . ALA A 1 80 ? 6.123 4.890 -3.823 1.00 91.69 80 ALA A O 1
ATOM 635 N N . HIS A 1 81 ? 8.071 5.902 -3.336 1.00 93.69 81 HIS A N 1
ATOM 636 C CA . HIS A 1 81 ? 8.006 5.685 -1.899 1.00 93.69 81 HIS A CA 1
ATOM 637 C C . HIS A 1 81 ? 6.795 6.379 -1.266 1.00 93.69 81 HIS A C 1
ATOM 639 O O . HIS A 1 81 ? 6.061 5.731 -0.515 1.00 93.69 81 HIS A O 1
ATOM 645 N N . ASP A 1 82 ? 6.524 7.638 -1.614 1.00 92.38 82 ASP A N 1
ATOM 646 C CA . ASP A 1 82 ? 5.352 8.371 -1.128 1.00 92.38 82 ASP A CA 1
ATOM 647 C C . ASP A 1 82 ? 4.044 7.701 -1.582 1.00 92.38 82 ASP A C 1
ATOM 649 O O . ASP A 1 82 ? 3.150 7.452 -0.768 1.00 92.38 82 ASP A O 1
ATOM 653 N N . ALA A 1 83 ? 3.933 7.347 -2.867 1.00 92.69 83 ALA A N 1
ATOM 654 C CA . ALA A 1 83 ? 2.727 6.738 -3.428 1.00 92.69 83 ALA A CA 1
ATOM 655 C C . ALA A 1 83 ? 2.419 5.359 -2.816 1.00 92.69 83 ALA A C 1
ATOM 657 O O . ALA A 1 83 ? 1.272 5.063 -2.465 1.00 92.69 83 ALA A O 1
ATOM 658 N N . LEU A 1 84 ? 3.443 4.521 -2.631 1.00 93.81 84 LEU A N 1
ATOM 659 C CA . LEU A 1 84 ? 3.292 3.218 -1.982 1.00 93.81 84 LEU A CA 1
ATOM 660 C C . LEU A 1 84 ? 3.033 3.353 -0.476 1.00 93.81 84 LEU A C 1
ATOM 662 O O . LEU A 1 84 ? 2.282 2.551 0.086 1.00 93.81 84 LEU A O 1
ATOM 666 N N . SER A 1 85 ? 3.589 4.375 0.180 1.00 95.06 85 SER A N 1
ATOM 667 C CA . SER A 1 85 ? 3.328 4.642 1.600 1.00 95.06 85 SER A CA 1
ATOM 668 C C . SER A 1 85 ? 1.878 5.067 1.819 1.00 95.06 85 SER A C 1
ATOM 670 O O . SER A 1 85 ? 1.213 4.515 2.696 1.00 95.06 85 SER A O 1
ATOM 672 N N . LEU A 1 86 ? 1.347 5.955 0.966 1.00 95.12 86 LEU A N 1
ATOM 673 C CA . LEU A 1 86 ? -0.070 6.336 0.967 1.00 95.12 86 LEU A CA 1
ATOM 674 C C . LEU A 1 86 ? -0.970 5.105 0.868 1.00 95.12 86 LEU A C 1
ATOM 676 O O . LEU A 1 86 ? -1.893 4.940 1.665 1.00 95.12 86 LEU A O 1
ATOM 680 N N . GLN A 1 87 ? -0.667 4.213 -0.076 1.00 94.12 87 GLN A N 1
ATOM 681 C CA . GLN A 1 87 ? -1.415 2.975 -0.247 1.00 94.12 87 GLN A CA 1
ATOM 682 C C . GLN A 1 87 ? -1.375 2.108 1.017 1.00 94.12 87 GLN A C 1
ATOM 684 O O . GLN A 1 87 ? -2.420 1.623 1.453 1.00 94.12 87 GLN A O 1
ATOM 689 N N . CYS A 1 88 ? -0.197 1.908 1.613 1.00 95.75 88 CYS A N 1
ATOM 690 C CA . CYS A 1 88 ? -0.075 1.113 2.833 1.00 95.75 88 CYS A CA 1
ATOM 691 C C . CYS A 1 88 ? -0.923 1.701 3.965 1.00 95.75 88 CYS A C 1
ATOM 693 O O . CYS A 1 88 ? -1.630 0.956 4.643 1.00 95.75 88 CYS A O 1
ATOM 695 N N . CYS A 1 89 ? -0.907 3.025 4.143 1.00 96.19 89 CYS A N 1
ATOM 696 C CA . CYS A 1 89 ? -1.721 3.678 5.161 1.00 96.19 89 CYS A CA 1
ATOM 697 C C . CYS A 1 89 ? -3.223 3.497 4.907 1.00 96.19 89 CYS A C 1
ATOM 699 O O . CYS A 1 89 ? -3.954 3.117 5.824 1.00 96.19 89 CYS A O 1
ATOM 701 N N . VAL A 1 90 ? -3.679 3.695 3.665 1.00 96.81 90 VAL A N 1
ATOM 702 C CA . VAL A 1 90 ? -5.085 3.490 3.280 1.00 96.81 90 VAL A CA 1
ATOM 703 C C . VAL A 1 90 ? -5.527 2.052 3.556 1.00 96.81 90 VAL A C 1
ATOM 705 O O . VAL A 1 90 ? -6.583 1.845 4.150 1.00 96.81 90 VAL A O 1
ATOM 708 N N . GLU A 1 91 ? -4.719 1.052 3.194 1.00 96.00 91 GLU A N 1
ATOM 709 C CA . GLU A 1 91 ? -5.030 -0.358 3.463 1.00 96.00 91 GLU A CA 1
ATOM 710 C C . GLU A 1 91 ? -5.109 -0.646 4.970 1.00 96.00 91 GLU A C 1
ATOM 712 O O . GLU A 1 91 ? -6.068 -1.271 5.430 1.00 96.00 91 GLU A O 1
ATOM 717 N N . ILE A 1 92 ? -4.147 -0.159 5.764 1.00 95.69 92 ILE A N 1
ATOM 718 C CA . ILE A 1 92 ? -4.134 -0.365 7.220 1.00 95.69 92 ILE A CA 1
ATOM 719 C C . ILE A 1 92 ? -5.394 0.224 7.867 1.00 95.69 92 ILE A C 1
ATOM 721 O O . ILE A 1 92 ? -6.049 -0.467 8.657 1.00 95.69 92 ILE A O 1
ATOM 725 N N . LEU A 1 93 ? -5.750 1.465 7.527 1.00 96.12 93 LEU A N 1
ATOM 726 C CA . LEU A 1 93 ? -6.919 2.152 8.081 1.00 96.12 93 LEU A CA 1
ATOM 727 C C . LEU A 1 93 ? -8.229 1.512 7.612 1.00 96.12 93 LEU A C 1
ATOM 729 O O . LEU A 1 93 ? -9.112 1.240 8.429 1.00 96.12 93 LEU A O 1
ATOM 733 N N . ALA A 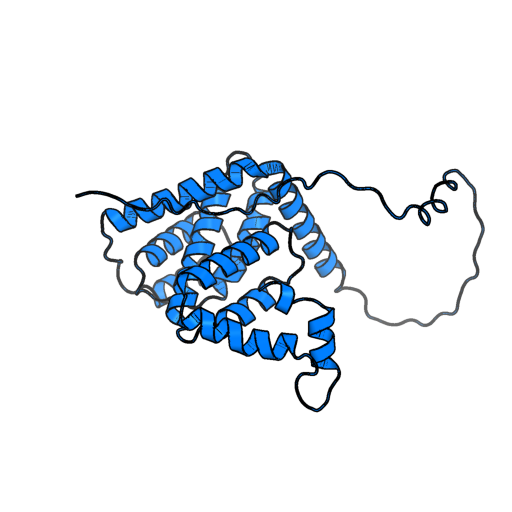1 94 ? -8.340 1.172 6.326 1.00 95.31 94 ALA A N 1
ATOM 734 C CA . ALA A 1 94 ? -9.519 0.500 5.789 1.00 95.31 94 ALA A CA 1
ATOM 735 C C . ALA A 1 94 ? -9.767 -0.851 6.481 1.00 95.31 94 ALA A C 1
ATOM 737 O O . ALA A 1 94 ? -10.902 -1.152 6.855 1.00 95.31 94 ALA A O 1
ATOM 738 N N . ILE A 1 95 ? -8.715 -1.646 6.723 1.00 94.31 95 ILE A N 1
ATOM 739 C CA . ILE A 1 95 ? -8.818 -2.914 7.463 1.00 94.31 95 ILE A CA 1
ATOM 740 C C . ILE A 1 95 ? -9.249 -2.675 8.919 1.00 94.31 95 ILE A C 1
ATOM 742 O O . ILE A 1 95 ? -10.093 -3.420 9.437 1.00 94.31 95 ILE A O 1
ATOM 746 N N . ALA A 1 96 ? -8.712 -1.641 9.580 1.00 92.81 96 ALA A N 1
ATOM 747 C CA . ALA A 1 96 ? -9.077 -1.289 10.956 1.00 92.81 96 ALA A CA 1
ATOM 748 C C . ALA A 1 96 ? -10.594 -1.061 11.082 1.00 92.81 96 ALA A C 1
ATOM 750 O O . ALA A 1 96 ? -11.241 -1.574 12.002 1.00 92.81 96 ALA A O 1
ATOM 751 N N . GLU A 1 97 ? -11.169 -0.401 10.082 1.00 92.69 97 GLU A N 1
ATOM 752 C CA . GLU A 1 97 ? -12.573 -0.014 9.991 1.00 92.69 97 GLU A CA 1
ATOM 753 C C . GLU A 1 97 ? -13.550 -1.157 9.633 1.00 92.69 97 GLU A C 1
ATOM 755 O O . GLU A 1 97 ? -14.775 -0.998 9.728 1.00 92.69 97 GLU A O 1
ATOM 760 N N . LEU A 1 98 ? -13.062 -2.341 9.244 1.00 92.44 98 LEU A N 1
ATOM 761 C CA . LEU A 1 98 ? -13.920 -3.470 8.859 1.00 92.44 98 LEU A CA 1
ATOM 762 C C . LEU A 1 98 ? -14.663 -4.069 10.061 1.00 92.44 98 LEU A C 1
ATOM 764 O O . LEU A 1 98 ? -14.145 -4.920 10.777 1.00 92.44 98 LEU A O 1
ATOM 768 N N . LYS A 1 99 ? -15.926 -3.704 10.281 1.00 88.56 99 LYS A N 1
ATOM 769 C CA . LYS A 1 99 ? -16.721 -4.215 11.423 1.00 88.56 99 LYS A CA 1
ATOM 770 C C . LYS A 1 99 ? -16.900 -5.739 11.433 1.00 88.56 99 LYS A C 1
ATOM 772 O O . LYS A 1 99 ? -17.044 -6.344 12.489 1.00 88.56 99 LYS A O 1
ATOM 777 N N . ASN A 1 100 ? -16.868 -6.361 10.258 1.00 85.19 100 ASN A N 1
ATOM 778 C CA . ASN A 1 100 ? -17.247 -7.760 10.072 1.00 85.19 100 ASN A CA 1
ATOM 779 C C . ASN A 1 100 ? -16.067 -8.744 10.102 1.00 85.19 100 ASN A C 1
ATOM 781 O O . ASN A 1 100 ? -16.292 -9.929 9.833 1.00 85.19 100 ASN A O 1
ATOM 785 N N . LEU A 1 101 ? -14.849 -8.279 10.398 1.00 89.88 101 LEU A N 1
ATOM 786 C CA . LEU A 1 101 ? -13.636 -9.095 10.444 1.00 89.88 101 LEU A CA 1
ATOM 787 C C . LEU A 1 101 ? -13.119 -9.210 11.895 1.00 89.88 101 LEU A C 1
ATOM 789 O O . LEU A 1 101 ? -13.037 -8.183 12.576 1.00 89.88 101 LEU A O 1
ATOM 793 N N . PRO A 1 102 ? -12.783 -10.418 12.393 1.00 91.00 102 PRO A N 1
ATOM 794 C CA . PRO A 1 102 ? -12.212 -10.590 13.727 1.00 91.00 102 PRO A CA 1
ATOM 795 C C . PRO A 1 102 ? -10.944 -9.755 13.923 1.00 91.00 102 PRO A C 1
ATOM 797 O O . PRO A 1 102 ? -10.155 -9.586 12.997 1.00 91.00 102 PRO A O 1
ATOM 800 N N . LYS A 1 103 ? -10.713 -9.278 15.153 1.00 89.69 103 LYS A N 1
ATOM 801 C CA . LYS A 1 103 ? -9.530 -8.469 15.494 1.00 89.69 103 LYS A CA 1
ATOM 802 C C . LYS A 1 103 ? -8.215 -9.156 15.096 1.00 89.69 103 LYS A C 1
ATOM 804 O O . LYS A 1 103 ? -7.360 -8.518 14.500 1.00 89.69 103 LYS A O 1
ATOM 809 N N . ARG A 1 104 ? -8.102 -10.459 15.363 1.00 89.44 104 ARG A N 1
ATOM 810 C CA . ARG A 1 104 ? -6.932 -11.275 15.009 1.00 89.44 104 ARG A CA 1
ATOM 811 C C . ARG A 1 104 ? -6.655 -11.283 13.500 1.00 89.44 104 ARG A C 1
ATOM 813 O O . ARG A 1 104 ? -5.530 -11.046 13.079 1.00 89.44 104 ARG A O 1
ATOM 820 N N . ASP A 1 105 ? -7.696 -11.473 12.690 1.00 90.56 105 ASP A N 1
ATOM 821 C CA . ASP A 1 105 ? -7.580 -11.461 11.227 1.00 90.56 1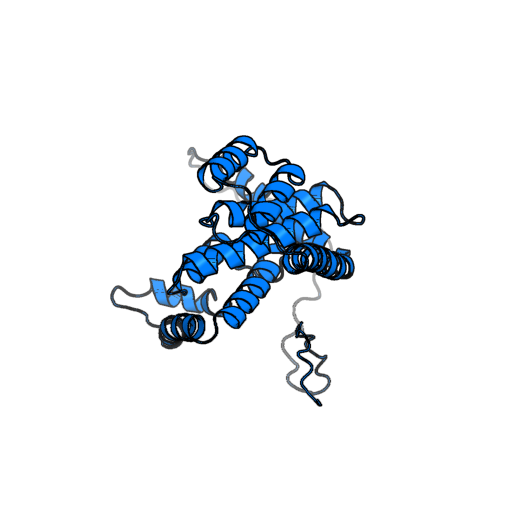05 ASP A CA 1
ATOM 822 C C . ASP A 1 105 ? -7.161 -10.074 10.709 1.00 90.56 105 ASP A C 1
ATOM 824 O O . ASP A 1 105 ? -6.344 -9.978 9.794 1.00 90.56 105 ASP A O 1
ATOM 828 N N . LYS A 1 106 ? -7.688 -8.992 11.306 1.00 91.19 106 LYS A N 1
ATOM 829 C CA . LYS A 1 106 ? -7.266 -7.618 10.981 1.00 91.19 106 LYS A CA 1
ATOM 830 C C . LYS A 1 106 ? -5.784 -7.414 11.256 1.00 91.19 106 LYS A C 1
ATOM 832 O O . LYS A 1 106 ? -5.073 -6.953 10.372 1.00 91.19 106 LYS A O 1
ATOM 837 N N . GLU A 1 107 ? -5.325 -7.791 12.448 1.00 90.50 107 GLU A N 1
ATOM 838 C CA . GLU A 1 107 ? -3.924 -7.655 12.856 1.00 90.50 107 GLU A CA 1
ATOM 839 C C . GLU A 1 107 ? -2.995 -8.442 11.921 1.00 90.50 107 GLU A C 1
ATOM 841 O O . GLU A 1 107 ? -1.968 -7.915 11.494 1.00 90.50 107 GLU A O 1
ATOM 846 N N . ALA A 1 108 ? -3.379 -9.662 11.527 1.00 89.31 108 ALA A N 1
ATOM 847 C CA . ALA A 1 108 ? -2.610 -10.479 10.589 1.00 89.31 108 ALA A CA 1
ATOM 848 C C . ALA A 1 108 ? -2.461 -9.819 9.203 1.00 89.31 108 ALA A C 1
ATOM 850 O O . ALA A 1 108 ? -1.372 -9.835 8.621 1.00 89.31 108 ALA A O 1
ATOM 851 N N . LEU A 1 109 ? -3.531 -9.212 8.676 1.00 90.44 109 LEU A N 1
ATOM 852 C CA . LEU A 1 109 ? -3.493 -8.497 7.395 1.00 90.44 109 LEU A CA 1
ATOM 853 C C . LEU A 1 109 ? -2.718 -7.176 7.504 1.00 90.44 109 L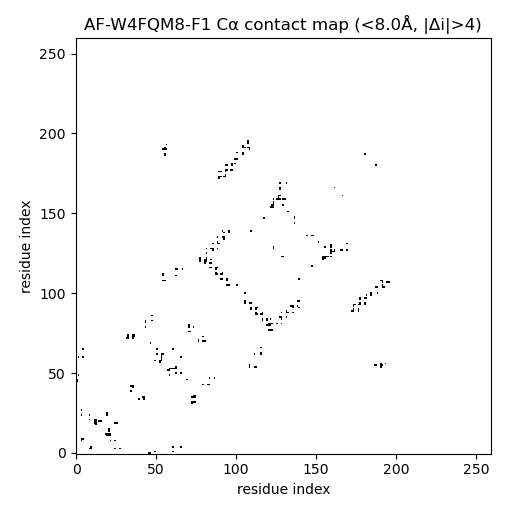EU A C 1
ATOM 855 O O . LEU A 1 109 ? -1.827 -6.918 6.695 1.00 90.44 109 LEU A O 1
ATOM 859 N N . GLN A 1 110 ? -3.004 -6.369 8.530 1.00 92.62 110 GLN A N 1
ATOM 860 C CA . GLN A 1 110 ? -2.337 -5.087 8.771 1.00 92.62 110 GLN A CA 1
ATOM 861 C C . GLN A 1 110 ? -0.833 -5.252 8.983 1.00 92.62 110 GLN A C 1
ATOM 863 O O . GLN A 1 110 ? -0.075 -4.409 8.519 1.00 92.62 110 GLN A O 1
ATOM 868 N N . LYS A 1 111 ? -0.379 -6.346 9.610 1.00 90.50 111 LYS A N 1
ATOM 869 C CA . LYS A 1 111 ? 1.049 -6.605 9.843 1.00 90.50 111 LYS A CA 1
ATOM 870 C C . LYS A 1 111 ? 1.876 -6.583 8.553 1.00 90.50 111 LYS A C 1
ATOM 872 O O . LYS A 1 111 ? 2.981 -6.058 8.568 1.00 90.50 111 LYS A O 1
ATOM 877 N N . HIS A 1 112 ? 1.358 -7.113 7.446 1.00 89.69 112 HIS A N 1
ATOM 878 C CA . HIS A 1 112 ? 2.096 -7.150 6.178 1.00 89.69 112 HIS A CA 1
ATOM 879 C C . HIS A 1 112 ? 2.231 -5.755 5.562 1.00 89.69 112 HIS A C 1
ATOM 881 O O . HIS A 1 112 ? 3.328 -5.353 5.178 1.00 89.69 112 HIS A O 1
ATOM 887 N N . TRP A 1 113 ? 1.133 -4.996 5.539 1.00 93.94 113 TRP A N 1
ATOM 888 C CA . TRP A 1 113 ? 1.140 -3.598 5.106 1.00 93.94 113 TRP A CA 1
ATOM 889 C C . TRP A 1 113 ? 2.011 -2.723 6.006 1.00 93.94 113 TRP A C 1
ATOM 891 O O . TRP A 1 113 ? 2.727 -1.860 5.517 1.00 93.94 113 TRP A O 1
ATOM 901 N N . TRP A 1 114 ? 2.002 -2.984 7.313 1.00 92.25 114 TRP A N 1
ATOM 902 C CA . TRP A 1 114 ? 2.856 -2.312 8.284 1.00 92.25 114 TRP A CA 1
ATOM 903 C C . TRP A 1 114 ? 4.338 -2.588 8.032 1.00 92.25 114 TRP A C 1
ATOM 905 O O . TRP A 1 114 ? 5.135 -1.655 7.998 1.00 92.25 114 TRP A O 1
ATOM 915 N N . THR A 1 115 ? 4.718 -3.851 7.828 1.00 90.19 115 THR A N 1
ATOM 916 C CA . THR A 1 115 ? 6.101 -4.214 7.498 1.00 90.19 115 THR A CA 1
ATOM 917 C C . THR A 1 115 ? 6.557 -3.530 6.212 1.00 90.19 115 THR A C 1
ATOM 919 O O . THR A 1 115 ? 7.653 -2.975 6.186 1.00 90.19 115 THR A O 1
ATOM 922 N N . LEU A 1 116 ? 5.706 -3.502 5.180 1.00 92.25 116 LEU A N 1
ATOM 923 C CA . LEU A 1 116 ? 6.003 -2.786 3.943 1.00 92.25 116 LEU A CA 1
ATOM 924 C C . LEU A 1 116 ? 6.171 -1.282 4.196 1.00 92.25 116 LEU A C 1
ATOM 926 O O . LEU A 1 116 ? 7.203 -0.728 3.834 1.00 92.25 116 LEU A O 1
ATOM 930 N N . LEU A 1 117 ? 5.225 -0.642 4.889 1.00 93.81 117 LEU A N 1
ATOM 931 C CA . LEU A 1 117 ? 5.275 0.786 5.215 1.00 93.81 117 LEU A CA 1
ATOM 932 C C . LEU A 1 117 ? 6.573 1.177 5.933 1.00 93.81 117 LEU A C 1
ATOM 934 O O . LEU A 1 117 ? 7.173 2.199 5.614 1.00 93.81 117 LEU A O 1
ATOM 938 N N . GLN A 1 118 ? 7.030 0.349 6.874 1.00 90.56 118 GLN A N 1
ATOM 939 C CA . GLN A 1 118 ? 8.276 0.564 7.614 1.00 90.56 118 GLN A CA 1
ATOM 940 C C . GLN A 1 118 ? 9.529 0.465 6.736 1.00 90.56 118 GLN A C 1
ATOM 942 O O . GLN A 1 118 ? 10.528 1.108 7.045 1.00 90.56 118 GLN A O 1
ATOM 947 N N . SER A 1 119 ? 9.484 -0.317 5.656 1.00 90.62 119 SER A N 1
ATOM 948 C CA . SER A 1 119 ? 10.600 -0.454 4.708 1.00 90.62 119 SER A CA 1
ATOM 949 C C . SER A 1 119 ? 10.689 0.686 3.688 1.00 90.62 119 SER A C 1
ATOM 951 O O . SER A 1 119 ? 11.724 0.851 3.048 1.00 90.62 119 SER A O 1
ATOM 953 N N . LEU A 1 120 ? 9.621 1.472 3.529 1.00 92.69 120 LEU A N 1
ATOM 954 C CA . LEU A 1 120 ? 9.588 2.605 2.609 1.00 92.69 120 LEU A CA 1
ATOM 955 C C . LEU A 1 120 ? 10.268 3.817 3.234 1.00 92.69 120 LEU A C 1
ATOM 957 O O . LEU A 1 120 ? 10.134 4.030 4.434 1.00 92.69 120 LEU A O 1
ATOM 961 N N . GLU A 1 121 ? 10.957 4.622 2.429 1.00 91.31 121 GLU A N 1
ATOM 962 C CA . GLU A 1 121 ? 11.452 5.949 2.795 1.00 91.31 121 GLU A CA 1
ATOM 963 C C . GLU A 1 121 ? 10.276 6.936 2.855 1.00 91.31 121 GLU A C 1
ATOM 965 O O . GLU A 1 121 ? 9.319 6.805 2.099 1.00 91.31 121 GLU A O 1
ATOM 970 N N . TRP A 1 122 ? 10.299 7.883 3.794 1.00 89.56 122 TRP A N 1
ATOM 971 C CA . TRP A 1 122 ? 9.212 8.856 3.959 1.00 89.56 122 TRP A CA 1
ATOM 972 C C . TRP A 1 122 ? 9.772 10.256 3.811 1.00 89.56 122 TRP A C 1
ATOM 974 O O . TRP A 1 122 ? 10.878 10.531 4.285 1.00 89.56 122 TRP A O 1
ATOM 984 N N . THR A 1 123 ? 8.975 11.134 3.218 1.00 84.62 123 THR A N 1
ATOM 985 C CA . THR A 1 123 ? 9.255 12.564 3.137 1.00 84.62 123 THR A CA 1
ATOM 986 C C . THR A 1 123 ? 8.094 13.358 3.735 1.00 84.62 123 THR A C 1
ATOM 988 O O . THR A 1 123 ? 6.981 12.850 3.873 1.00 84.62 123 THR A O 1
ATOM 991 N N . ASP A 1 124 ? 8.336 14.613 4.103 1.00 84.44 124 ASP A N 1
ATOM 992 C CA . ASP A 1 124 ? 7.308 15.551 4.573 1.00 84.44 124 ASP A CA 1
ATOM 993 C C . ASP A 1 124 ? 6.658 16.351 3.430 1.00 84.44 124 ASP A C 1
ATOM 995 O O . ASP A 1 124 ? 5.804 17.206 3.663 1.00 84.44 124 ASP A O 1
ATOM 999 N N . ARG A 1 125 ? 7.029 16.060 2.176 1.00 84.69 125 ARG A N 1
ATOM 1000 C CA . ARG A 1 125 ? 6.558 16.788 0.989 1.00 84.69 125 ARG A CA 1
ATOM 1001 C C . ARG A 1 125 ? 5.101 16.492 0.659 1.00 84.69 125 ARG A C 1
ATOM 1003 O O . ARG A 1 125 ? 4.418 17.334 0.077 1.00 84.69 125 ARG A O 1
ATOM 1010 N N . ASN A 1 126 ? 4.622 15.302 1.015 1.00 88.44 126 ASN A N 1
ATOM 1011 C CA . ASN A 1 126 ? 3.257 14.876 0.755 1.00 88.44 126 ASN A CA 1
ATOM 1012 C C . ASN A 1 126 ? 2.390 15.034 2.008 1.00 88.44 126 ASN A C 1
ATOM 1014 O O . ASN A 1 126 ? 2.342 14.157 2.870 1.00 88.44 126 ASN A O 1
ATOM 1018 N N . GLY A 1 127 ? 1.650 16.143 2.085 1.00 90.06 127 GLY A N 1
ATOM 1019 C CA . GLY A 1 127 ? 0.821 16.442 3.252 1.00 90.06 127 GLY A CA 1
ATOM 1020 C C . GLY A 1 127 ? -0.245 15.386 3.561 1.00 90.06 127 GLY A C 1
ATOM 1021 O O . GLY A 1 127 ? -0.553 15.147 4.728 1.00 90.06 127 GLY A O 1
ATOM 1022 N N . ARG A 1 128 ? -0.766 14.693 2.538 1.00 92.94 128 ARG A N 1
ATOM 1023 C CA . ARG A 1 128 ? -1.736 13.602 2.731 1.00 92.94 128 ARG A CA 1
ATOM 1024 C C . ARG A 1 128 ? -1.098 12.413 3.444 1.00 92.94 128 ARG A C 1
ATOM 1026 O O . ARG A 1 128 ? -1.729 11.802 4.304 1.00 92.94 128 ARG A O 1
ATOM 1033 N N . LEU A 1 129 ? 0.152 12.099 3.098 1.00 92.06 129 LEU A N 1
ATOM 1034 C CA . LEU A 1 129 ? 0.902 11.009 3.716 1.00 92.06 129 LEU A CA 1
ATOM 1035 C C . LEU A 1 129 ? 1.170 11.296 5.192 1.00 92.06 129 LEU A C 1
ATOM 1037 O O . LEU A 1 129 ? 0.993 10.401 6.012 1.00 92.06 129 LEU A O 1
ATOM 1041 N N . VAL A 1 130 ? 1.525 12.538 5.528 1.00 91.19 130 VAL A N 1
ATOM 1042 C CA . VAL A 1 130 ? 1.750 12.965 6.915 1.00 91.19 130 VAL A CA 1
ATOM 1043 C C . VAL A 1 130 ? 0.536 12.658 7.796 1.00 91.19 130 VAL A C 1
ATOM 1045 O O . VAL A 1 130 ? 0.671 11.941 8.785 1.00 91.19 130 VAL A O 1
ATOM 1048 N N . VAL A 1 131 ? -0.659 13.107 7.396 1.00 91.69 131 VAL A N 1
ATOM 1049 C CA . VAL A 1 131 ? -1.900 12.840 8.149 1.00 91.69 131 VAL A CA 1
ATOM 1050 C C . VAL A 1 131 ? -2.177 11.347 8.262 1.00 91.69 131 VAL A C 1
ATOM 1052 O O . VAL A 1 131 ? -2.501 10.836 9.330 1.00 91.69 131 VAL A O 1
ATOM 1055 N N . LEU A 1 132 ? -2.033 10.619 7.157 1.00 93.88 132 LEU A N 1
ATOM 1056 C CA . LEU A 1 132 ? -2.293 9.186 7.137 1.00 93.88 132 LEU A CA 1
ATOM 1057 C C . LEU A 1 132 ? -1.324 8.398 8.037 1.00 93.88 132 LEU A C 1
ATOM 1059 O O . LEU A 1 132 ? -1.743 7.419 8.652 1.00 93.88 132 LEU A O 1
ATOM 1063 N N . LEU A 1 133 ? -0.058 8.813 8.147 1.00 92.69 133 LEU A N 1
ATOM 1064 C CA . LEU A 1 133 ? 0.915 8.216 9.069 1.00 92.69 133 LEU A CA 1
ATOM 1065 C C . LEU A 1 133 ? 0.519 8.444 10.535 1.00 92.69 133 LEU A C 1
ATOM 1067 O O . LEU A 1 133 ? 0.598 7.506 11.334 1.00 92.69 133 LEU A O 1
ATOM 1071 N N . GLU A 1 134 ? 0.052 9.646 10.881 1.00 89.75 134 GLU A N 1
ATOM 1072 C CA . GLU A 1 134 ? -0.443 9.960 12.228 1.00 89.75 134 GLU A CA 1
ATOM 1073 C C . GLU A 1 134 ? -1.651 9.087 12.598 1.00 89.75 134 GLU A C 1
ATOM 1075 O O . GLU A 1 134 ? -1.657 8.441 13.652 1.00 89.75 134 GLU A O 1
ATOM 1080 N N . GLU A 1 135 ? -2.631 8.989 11.696 1.00 91.56 135 GLU A N 1
ATOM 1081 C CA . GLU A 1 135 ? -3.827 8.160 11.878 1.00 91.56 135 GLU A CA 1
ATOM 1082 C C . GLU A 1 135 ? -3.480 6.670 12.008 1.00 91.56 135 GLU A C 1
ATOM 1084 O O . GLU A 1 135 ? -3.985 5.971 12.893 1.00 91.56 135 GLU A O 1
ATOM 1089 N N . VAL A 1 136 ? -2.558 6.167 11.179 1.00 92.56 136 VAL A N 1
ATOM 1090 C CA . VAL A 1 136 ? -2.060 4.787 11.280 1.00 92.56 136 VAL A CA 1
ATOM 1091 C C . VAL A 1 136 ? -1.396 4.536 12.634 1.00 92.56 136 VAL A C 1
ATOM 1093 O O . VAL A 1 136 ? -1.647 3.494 13.246 1.00 92.56 136 VAL A O 1
ATOM 1096 N N . GLY A 1 137 ? -0.597 5.485 13.132 1.00 86.62 137 GLY A N 1
ATOM 1097 C CA . GLY A 1 137 ? 0.034 5.404 14.451 1.00 86.62 137 GLY A CA 1
ATOM 1098 C C . GLY A 1 137 ? -0.974 5.324 15.605 1.00 86.62 137 GLY A C 1
ATOM 1099 O O . GLY A 1 137 ? -0.702 4.670 16.614 1.00 86.62 137 GLY A O 1
ATOM 1100 N N . GLY A 1 138 ? -2.151 5.939 15.453 1.00 82.81 138 GLY A N 1
ATOM 1101 C CA . GLY A 1 138 ? -3.260 5.831 16.405 1.00 82.81 138 GLY A CA 1
ATOM 1102 C C . GLY A 1 138 ? -4.059 4.527 16.280 1.00 82.81 138 GLY A C 1
ATOM 1103 O O . GLY A 1 138 ? -4.451 3.934 17.292 1.00 82.81 138 GLY A O 1
ATOM 1104 N N . ALA A 1 139 ? -4.291 4.063 15.050 1.00 80.56 139 ALA A N 1
ATOM 1105 C CA . ALA A 1 139 ? -5.153 2.921 14.756 1.00 80.56 139 ALA A CA 1
ATOM 1106 C C . ALA A 1 139 ? -4.465 1.559 14.957 1.00 80.56 139 ALA A C 1
ATOM 1108 O O . ALA A 1 139 ? -5.097 0.607 15.431 1.00 80.56 139 ALA A O 1
ATOM 1109 N N . PHE A 1 140 ? -3.181 1.438 14.608 1.00 78.38 140 PHE A N 1
ATOM 1110 C CA . PHE A 1 140 ? -2.448 0.175 14.648 1.00 78.38 140 PHE A CA 1
ATOM 1111 C C . PHE A 1 140 ? -1.503 0.107 15.853 1.00 78.38 140 PHE A C 1
ATOM 1113 O O . PHE A 1 140 ? -0.429 0.705 15.881 1.00 78.38 140 PHE A O 1
ATOM 1120 N N . LYS A 1 141 ? -1.881 -0.682 16.866 1.00 70.81 141 LYS A N 1
ATOM 1121 C CA . LYS A 1 141 ? -1.053 -0.909 18.062 1.00 70.81 141 LYS A CA 1
ATOM 1122 C C . LYS A 1 141 ? 0.057 -1.927 17.781 1.00 70.81 141 LYS A C 1
ATOM 1124 O O . LYS A 1 141 ? -0.022 -3.074 18.215 1.00 70.81 141 LYS A O 1
ATOM 1129 N N . ALA A 1 142 ? 1.088 -1.509 17.051 1.00 68.00 142 ALA A N 1
ATOM 1130 C CA . ALA A 1 142 ? 2.301 -2.298 16.857 1.00 68.00 142 ALA A CA 1
ATOM 1131 C C . ALA A 1 142 ? 3.189 -2.295 18.114 1.00 68.00 142 ALA A C 1
ATOM 1133 O O . ALA A 1 142 ? 3.247 -1.303 18.841 1.00 68.00 142 ALA A O 1
ATOM 1134 N N . ALA A 1 143 ? 3.963 -3.367 18.317 1.00 63.84 143 ALA A N 1
ATOM 1135 C CA . ALA A 1 143 ? 4.983 -3.433 19.371 1.00 63.84 143 ALA A CA 1
ATOM 1136 C C . ALA A 1 143 ? 6.058 -2.328 19.242 1.00 63.84 143 ALA A C 1
ATOM 1138 O O . ALA A 1 143 ? 6.633 -1.911 20.243 1.00 63.84 143 ALA A O 1
ATOM 1139 N N . ASP A 1 144 ? 6.278 -1.808 18.028 1.00 75.50 144 ASP A N 1
ATOM 1140 C CA . ASP A 1 144 ? 7.264 -0.765 17.712 1.00 75.50 144 ASP A CA 1
ATOM 1141 C C . ASP A 1 144 ? 6.647 0.635 17.493 1.00 75.50 144 ASP A C 1
ATOM 1143 O O . ASP A 1 144 ? 7.255 1.488 16.843 1.00 75.50 144 ASP A O 1
ATOM 1147 N N . ALA A 1 145 ? 5.455 0.914 18.037 1.00 78.00 145 ALA A N 1
ATOM 1148 C CA . ALA A 1 145 ? 4.787 2.215 17.872 1.00 78.00 145 ALA A CA 1
ATOM 1149 C C . ALA A 1 145 ? 5.673 3.414 18.280 1.00 78.00 145 ALA A C 1
ATOM 1151 O O . ALA A 1 145 ? 5.643 4.459 17.634 1.00 78.00 145 ALA A O 1
ATOM 1152 N N . THR A 1 146 ? 6.528 3.252 19.297 1.00 84.06 146 THR A N 1
ATOM 1153 C CA . THR A 1 146 ? 7.475 4.293 19.732 1.00 84.06 146 THR A CA 1
ATOM 1154 C C . THR A 1 146 ? 8.526 4.614 18.668 1.00 84.06 146 THR A C 1
ATOM 1156 O O . THR A 1 146 ? 8.815 5.783 18.435 1.00 84.06 146 THR A O 1
ATOM 1159 N N . LYS A 1 147 ? 9.086 3.598 17.992 1.00 87.25 147 LYS A N 1
ATOM 1160 C CA . LYS A 1 147 ? 10.075 3.807 16.919 1.00 87.25 147 LYS A CA 1
ATOM 1161 C C . LYS A 1 147 ? 9.429 4.435 15.692 1.00 87.25 147 LYS A C 1
ATOM 1163 O O . LYS A 1 147 ? 10.016 5.327 15.092 1.00 87.25 147 LYS A O 1
ATOM 1168 N N . PHE A 1 148 ? 8.214 3.996 15.355 1.00 89.00 148 PHE A N 1
ATOM 1169 C CA . PHE A 1 148 ? 7.425 4.593 14.279 1.00 89.00 148 PHE A CA 1
ATOM 1170 C C . PHE A 1 148 ? 7.191 6.083 14.536 1.00 89.00 148 PHE A C 1
ATOM 1172 O O . PHE A 1 148 ? 7.513 6.906 13.686 1.00 89.00 148 PHE A O 1
ATOM 1179 N N . LYS A 1 149 ? 6.720 6.435 15.740 1.00 87.00 149 LYS A N 1
ATOM 1180 C CA . LYS A 1 149 ? 6.481 7.828 16.121 1.00 87.00 149 LYS A CA 1
ATOM 1181 C C . LYS A 1 149 ? 7.765 8.659 16.104 1.00 87.00 149 LYS A C 1
ATOM 1183 O O . LYS A 1 149 ? 7.765 9.742 15.537 1.00 87.00 149 LYS A O 1
ATOM 1188 N N . ALA A 1 150 ? 8.866 8.134 16.643 1.00 89.56 150 ALA A N 1
ATOM 1189 C CA . ALA A 1 150 ? 10.155 8.826 16.614 1.00 89.56 150 ALA A CA 1
ATOM 1190 C C . ALA A 1 150 ? 10.647 9.078 15.179 1.00 89.56 150 ALA A C 1
ATOM 1192 O O . ALA A 1 150 ? 11.152 10.154 14.876 1.00 89.56 150 ALA A O 1
ATOM 1193 N N . ARG A 1 151 ? 10.473 8.105 14.275 1.00 90.56 151 ARG A N 1
ATOM 1194 C CA . ARG A 1 151 ? 10.800 8.269 12.854 1.00 90.56 151 ARG A CA 1
ATOM 1195 C C . ARG A 1 151 ? 9.904 9.315 12.188 1.00 90.56 151 ARG A C 1
ATOM 1197 O O . ARG A 1 151 ? 10.398 10.140 11.427 1.00 90.56 151 ARG A O 1
ATOM 1204 N N . MET A 1 152 ? 8.609 9.291 12.487 1.00 89.56 152 MET A N 1
ATOM 1205 C CA . MET A 1 152 ? 7.648 10.273 11.995 1.00 89.56 152 MET A CA 1
ATOM 1206 C C . MET A 1 152 ? 8.037 11.690 12.439 1.00 89.56 152 MET A C 1
ATOM 1208 O O . MET A 1 152 ? 8.117 12.571 11.599 1.00 89.56 152 MET A O 1
ATOM 1212 N N . GLU A 1 153 ? 8.395 11.892 13.710 1.00 88.56 153 GLU A N 1
ATOM 1213 C CA . GLU A 1 153 ? 8.862 13.183 14.248 1.00 88.56 153 GLU A CA 1
ATOM 1214 C C . GLU A 1 153 ? 10.203 13.652 13.646 1.00 88.56 153 GLU A C 1
ATOM 1216 O O . GLU A 1 153 ? 10.461 14.850 13.569 1.00 88.56 153 GLU A O 1
ATOM 1221 N N . GLN A 1 154 ? 11.070 12.731 13.213 1.00 89.50 154 GLN A N 1
ATOM 1222 C CA . GLN A 1 154 ? 12.328 13.076 12.534 1.00 89.50 154 GLN A CA 1
ATOM 1223 C C . GLN A 1 154 ? 12.107 13.574 11.103 1.00 89.50 154 GLN A C 1
ATOM 1225 O O . GLN A 1 154 ? 12.795 14.495 10.657 1.00 89.50 154 GLN A O 1
ATOM 1230 N N . VAL A 1 155 ? 11.183 12.934 10.384 1.00 86.19 155 VAL A N 1
ATOM 1231 C CA . VAL A 1 155 ? 10.882 13.243 8.981 1.00 86.19 155 VAL A CA 1
ATOM 1232 C C . VAL A 1 155 ? 9.940 14.442 8.881 1.00 86.19 155 VAL A C 1
ATOM 1234 O O . VAL A 1 155 ? 10.167 15.332 8.072 1.00 86.19 155 VAL A O 1
ATOM 1237 N N . ILE A 1 156 ? 8.905 14.482 9.718 1.00 82.69 156 ILE A N 1
ATOM 1238 C CA . ILE A 1 156 ? 7.811 15.450 9.664 1.00 82.69 156 ILE A CA 1
ATOM 1239 C C . ILE A 1 156 ? 8.101 16.557 10.670 1.00 82.69 156 ILE A C 1
ATOM 1241 O O . ILE A 1 156 ? 7.751 16.479 11.846 1.00 82.69 156 ILE A O 1
ATOM 1245 N N . GLN A 1 157 ? 8.783 17.596 10.197 1.00 75.50 157 GLN A N 1
ATOM 1246 C CA . GLN A 1 157 ? 9.240 18.693 11.054 1.00 75.50 157 GLN A CA 1
ATOM 1247 C C . GLN A 1 157 ? 8.217 19.826 11.179 1.00 75.50 157 GLN A C 1
ATOM 1249 O O . GLN A 1 157 ? 8.320 20.657 12.081 1.00 75.50 157 GLN A O 1
ATOM 1254 N N . SER A 1 158 ? 7.227 19.874 10.285 1.00 78.38 158 SER A N 1
ATOM 1255 C CA . SER A 1 158 ? 6.180 20.894 10.295 1.00 78.38 158 SER A CA 1
ATOM 1256 C C . SER A 1 158 ? 4.813 20.304 9.933 1.00 78.38 158 SER A C 1
ATOM 1258 O O . SER A 1 158 ? 4.759 19.336 9.171 1.00 78.38 158 SER A O 1
ATOM 1260 N N . PRO A 1 159 ? 3.708 20.859 10.472 1.00 79.81 159 PRO A N 1
ATOM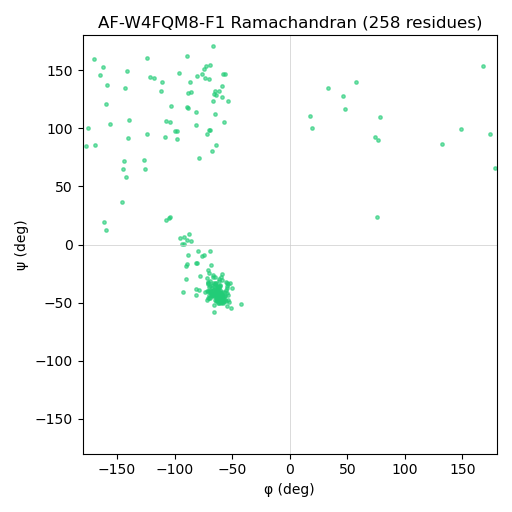 1261 C CA . PRO A 1 159 ? 2.367 20.441 10.084 1.00 79.81 159 PRO A CA 1
ATOM 1262 C C . PRO A 1 159 ? 2.152 20.630 8.577 1.00 79.81 159 PRO A C 1
ATOM 1264 O O . PRO A 1 159 ? 2.521 21.682 8.042 1.00 79.81 159 PRO A O 1
ATOM 1267 N N . PRO A 1 160 ? 1.535 19.659 7.887 1.00 85.62 160 PRO A N 1
ATOM 1268 C CA . PRO A 1 160 ? 1.320 19.760 6.456 1.00 85.62 160 PRO A CA 1
ATOM 1269 C C . PRO A 1 160 ? 0.267 20.828 6.151 1.00 85.62 160 PRO A C 1
ATOM 1271 O O . PRO A 1 160 ? -0.739 20.953 6.853 1.00 85.62 160 PRO A O 1
ATOM 1274 N N . HIS A 1 161 ? 0.459 21.573 5.065 1.00 84.75 161 HIS A N 1
ATOM 1275 C CA . HIS A 1 161 ? -0.599 22.425 4.534 1.00 84.75 161 HIS A CA 1
ATOM 1276 C C . HIS A 1 161 ? -1.547 21.573 3.682 1.00 84.75 161 HIS A C 1
ATOM 1278 O O . HIS A 1 161 ? -1.155 21.085 2.623 1.00 84.75 161 HIS A O 1
ATOM 1284 N N . LEU A 1 162 ? -2.795 21.419 4.122 1.00 89.81 162 LEU A N 1
ATOM 1285 C CA . LEU A 1 162 ? -3.827 20.660 3.412 1.00 89.81 162 LEU A CA 1
ATOM 1286 C C . LEU A 1 162 ? -4.896 21.594 2.868 1.00 89.81 162 LEU A C 1
ATOM 1288 O O . LEU A 1 162 ? -5.308 22.541 3.536 1.00 89.81 162 LEU A O 1
ATOM 1292 N N . THR A 1 163 ? -5.358 21.306 1.659 1.00 92.50 163 THR A N 1
ATOM 1293 C CA . THR A 1 163 ? -6.574 21.905 1.111 1.00 92.50 163 THR A CA 1
ATOM 1294 C C . THR A 1 163 ? -7.797 21.062 1.474 1.00 92.50 163 THR A C 1
ATOM 1296 O O . THR A 1 163 ? -7.669 19.870 1.758 1.00 92.50 163 THR A O 1
ATOM 1299 N N . ASP A 1 164 ? -8.997 21.639 1.381 1.00 93.50 164 ASP A N 1
ATOM 1300 C CA . ASP A 1 164 ? -10.254 20.890 1.550 1.00 93.50 164 ASP A CA 1
ATOM 1301 C C . ASP A 1 164 ? -10.331 19.685 0.597 1.00 93.50 164 ASP A C 1
ATOM 1303 O O . ASP A 1 164 ? -10.810 18.612 0.964 1.00 93.50 164 ASP A O 1
ATOM 1307 N N . HIS A 1 165 ? -9.790 19.840 -0.616 1.00 94.50 165 HIS A N 1
ATOM 1308 C CA . HIS A 1 165 ? -9.685 18.763 -1.594 1.00 94.50 165 HIS A CA 1
ATOM 1309 C C . HIS A 1 165 ? -8.783 17.620 -1.100 1.00 94.50 165 HIS A C 1
ATOM 1311 O O . HIS A 1 165 ? -9.109 16.452 -1.296 1.00 94.50 165 HIS A O 1
ATOM 1317 N N . ASP A 1 166 ? -7.658 17.923 -0.445 1.00 93.50 166 ASP A N 1
ATOM 1318 C CA . ASP A 1 166 ? -6.768 16.896 0.110 1.00 93.50 166 ASP A CA 1
ATOM 1319 C C . ASP A 1 166 ? -7.437 16.120 1.244 1.00 93.50 166 ASP A C 1
ATOM 1321 O O . ASP A 1 166 ? -7.329 14.894 1.302 1.00 93.50 166 ASP A O 1
ATOM 1325 N N . THR A 1 167 ? -8.151 16.824 2.123 1.00 92.06 167 THR A N 1
ATOM 1326 C CA . THR A 1 167 ? -8.909 16.202 3.211 1.00 92.06 167 THR A CA 1
ATOM 1327 C C . THR A 1 167 ? -10.011 15.301 2.668 1.00 92.06 167 THR A C 1
ATOM 1329 O O . THR A 1 167 ? -10.128 14.157 3.108 1.00 92.06 167 THR A O 1
ATOM 1332 N N . GLN A 1 168 ? -10.778 15.773 1.682 1.00 94.69 168 GLN A N 1
ATOM 1333 C CA . GLN A 1 168 ? -11.825 14.973 1.052 1.00 94.69 168 GLN A CA 1
ATOM 1334 C C . GLN A 1 168 ? -11.241 13.732 0.370 1.00 94.69 168 GLN A C 1
ATOM 1336 O O . GLN A 1 168 ? -11.728 12.626 0.592 1.00 94.69 168 GLN A O 1
ATOM 1341 N N . TRP A 1 169 ? -10.130 13.886 -0.358 1.00 95.12 169 TRP A N 1
ATOM 1342 C CA . TRP A 1 169 ? -9.443 12.767 -0.998 1.00 95.12 169 TRP A CA 1
ATOM 1343 C C . TRP A 1 169 ? -9.037 11.681 0.009 1.00 95.12 169 TRP A C 1
ATOM 1345 O O . TRP A 1 169 ? -9.242 10.499 -0.254 1.00 95.12 169 TRP A O 1
ATOM 1355 N N . ILE A 1 170 ? -8.486 12.056 1.172 1.00 93.88 170 ILE A N 1
ATOM 1356 C CA . ILE A 1 170 ? -8.095 11.090 2.214 1.00 93.88 170 ILE A CA 1
ATOM 1357 C C . ILE A 1 170 ? -9.309 10.283 2.690 1.00 93.88 170 ILE A C 1
ATOM 1359 O O . ILE A 1 170 ? -9.235 9.054 2.791 1.00 93.88 170 ILE A O 1
ATOM 1363 N N . LEU A 1 171 ? -10.418 10.969 2.972 1.00 93.75 171 LEU A N 1
ATOM 1364 C CA . LEU A 1 171 ? -11.649 10.337 3.444 1.00 93.75 171 LEU A CA 1
ATOM 1365 C C . LEU A 1 171 ? -12.218 9.378 2.395 1.00 93.75 171 LEU A C 1
ATOM 1367 O O . LEU A 1 171 ? -12.548 8.239 2.734 1.00 93.75 171 LEU A O 1
ATOM 1371 N N . ASP A 1 172 ? -12.265 9.808 1.135 1.00 96.44 172 ASP A N 1
ATOM 1372 C CA . ASP A 1 172 ? -12.790 9.013 0.027 1.00 96.44 172 ASP A CA 1
ATOM 1373 C C . ASP A 1 172 ? -11.946 7.757 -0.199 1.00 96.44 172 ASP A C 1
ATOM 1375 O O . ASP A 1 172 ? -12.489 6.656 -0.249 1.00 96.44 172 ASP A O 1
ATOM 1379 N N . GLN A 1 173 ? -10.612 7.870 -0.217 1.00 95.06 173 GLN A N 1
ATOM 1380 C CA . GLN A 1 173 ? -9.734 6.712 -0.427 1.00 95.06 173 GLN A CA 1
ATOM 1381 C C . GLN A 1 173 ? -9.905 5.630 0.646 1.00 95.06 173 GLN A C 1
ATOM 1383 O O . GLN A 1 173 ? -9.957 4.438 0.330 1.00 95.06 173 GLN A O 1
ATOM 1388 N N . VAL A 1 174 ? -10.004 6.018 1.921 1.00 94.94 174 VAL A N 1
ATOM 1389 C CA . VAL A 1 174 ? -10.212 5.056 3.013 1.00 94.94 174 VAL A CA 1
ATOM 1390 C C . VAL A 1 174 ? -11.623 4.464 2.955 1.00 94.94 174 VAL A C 1
ATOM 1392 O O . VAL A 1 174 ? -11.787 3.257 3.162 1.00 94.94 174 VAL A O 1
ATOM 1395 N N . ALA A 1 175 ? -12.638 5.279 2.649 1.00 95.62 175 ALA A N 1
ATOM 1396 C CA . ALA A 1 175 ? -14.030 4.845 2.556 1.00 95.62 175 ALA A CA 1
ATOM 1397 C C . ALA A 1 175 ? -14.260 3.867 1.393 1.00 95.62 175 ALA A C 1
ATOM 1399 O O . ALA A 1 175 ? -14.745 2.756 1.625 1.00 95.62 175 ALA A O 1
ATOM 1400 N N . GLU A 1 176 ? -13.840 4.231 0.181 1.00 95.75 176 GLU A N 1
ATOM 1401 C CA . GLU A 1 176 ? -13.904 3.384 -1.014 1.00 95.75 176 GLU A CA 1
ATOM 1402 C C . GLU A 1 176 ? -13.181 2.062 -0.772 1.00 95.75 176 GLU A C 1
ATOM 1404 O O . GLU A 1 176 ? -13.693 0.977 -1.073 1.00 95.75 176 GLU A O 1
ATOM 1409 N N . ARG A 1 177 ? -11.988 2.122 -0.164 1.00 94.69 177 ARG A N 1
ATOM 1410 C CA . ARG A 1 177 ? -11.216 0.908 0.068 1.00 94.69 177 ARG A CA 1
ATOM 1411 C C . ARG A 1 177 ? -11.874 -0.006 1.093 1.00 94.69 177 ARG A C 1
ATOM 1413 O O . ARG A 1 177 ? -11.943 -1.220 0.884 1.00 94.69 177 ARG A O 1
ATOM 1420 N N . LYS A 1 178 ? -12.387 0.558 2.184 1.00 94.94 178 LYS A N 1
ATOM 1421 C CA . LYS A 1 178 ? -13.161 -0.171 3.195 1.00 94.94 178 LYS A CA 1
ATOM 1422 C C . LYS A 1 178 ? -14.378 -0.849 2.572 1.00 94.94 178 LYS A C 1
ATOM 1424 O O . LYS A 1 178 ? -14.632 -2.019 2.870 1.00 94.94 178 LYS A O 1
ATOM 1429 N N . GLU A 1 179 ? -15.116 -0.142 1.720 1.00 94.50 179 GLU A N 1
ATOM 1430 C CA . GLU A 1 179 ? -16.276 -0.688 1.018 1.00 94.50 179 GLU A CA 1
ATOM 1431 C C . GLU A 1 179 ? -15.868 -1.864 0.127 1.00 94.50 179 GLU A C 1
ATOM 1433 O O . GLU A 1 179 ? -16.403 -2.965 0.294 1.00 94.50 179 GLU A O 1
ATOM 1438 N N . ALA A 1 180 ? -14.838 -1.693 -0.704 1.00 92.00 180 ALA A N 1
ATOM 1439 C CA . ALA A 1 180 ? -14.313 -2.756 -1.555 1.00 92.00 180 ALA A CA 1
ATOM 1440 C C . ALA A 1 180 ? -13.910 -4.000 -0.743 1.00 92.00 180 ALA A C 1
ATOM 1442 O O . ALA A 1 180 ? -14.328 -5.114 -1.059 1.00 92.00 180 ALA A O 1
ATOM 1443 N N . LEU A 1 181 ? -13.158 -3.833 0.350 1.00 92.38 181 LEU A N 1
ATOM 1444 C CA . LEU A 1 181 ? -12.740 -4.945 1.212 1.00 92.38 181 LEU A CA 1
ATOM 1445 C C . LEU A 1 181 ? -13.924 -5.640 1.900 1.00 92.38 181 LEU A C 1
ATOM 1447 O O . LEU A 1 181 ? -13.899 -6.858 2.104 1.00 92.38 181 LEU A O 1
ATOM 1451 N N . SER A 1 182 ? -14.982 -4.897 2.236 1.00 90.56 182 SER A N 1
ATOM 1452 C CA . SER A 1 182 ? -16.158 -5.446 2.916 1.00 90.56 182 SER A CA 1
ATOM 1453 C C . SER A 1 182 ? -16.881 -6.521 2.090 1.00 90.56 182 SER A C 1
ATOM 1455 O O . SER A 1 182 ? -17.406 -7.483 2.663 1.00 90.56 182 SER A O 1
ATOM 1457 N N . THR A 1 183 ? -16.824 -6.424 0.757 1.00 89.19 183 THR A N 1
ATOM 1458 C CA . THR A 1 183 ? -17.438 -7.389 -0.172 1.00 89.19 183 THR A CA 1
ATOM 1459 C C . THR A 1 183 ? -16.719 -8.748 -0.187 1.00 89.19 183 THR A C 1
ATOM 1461 O O . THR A 1 183 ? -17.336 -9.786 -0.433 1.00 89.19 183 THR A O 1
ATOM 1464 N N . PHE A 1 184 ? -15.432 -8.795 0.181 1.00 85.81 184 PHE A N 1
ATOM 1465 C CA . PHE A 1 184 ? -14.582 -9.988 0.062 1.00 85.81 184 PHE A CA 1
ATOM 1466 C C . PHE A 1 184 ? -14.308 -10.717 1.385 1.00 85.81 184 PHE A C 1
ATOM 1468 O O . PHE A 1 184 ? -13.351 -11.491 1.481 1.00 85.81 184 PHE A O 1
ATOM 1475 N N . LYS A 1 185 ? -15.163 -10.555 2.402 1.00 81.19 185 LYS A N 1
ATOM 1476 C CA . LYS A 1 185 ? -14.962 -11.099 3.763 1.00 81.19 185 LYS A CA 1
ATOM 1477 C C . LYS A 1 185 ? -14.422 -12.536 3.812 1.00 81.19 185 LYS A C 1
ATOM 1479 O O . LYS A 1 185 ? -13.442 -12.805 4.500 1.00 81.19 185 LYS A O 1
ATOM 1484 N N . LYS A 1 186 ? -15.045 -13.476 3.087 1.00 83.38 186 LYS A N 1
ATOM 1485 C CA . LYS A 1 186 ? -14.628 -14.895 3.100 1.00 83.38 186 LYS A CA 1
ATOM 1486 C C . LYS A 1 186 ? -13.203 -15.089 2.569 1.00 83.38 186 LYS A C 1
ATOM 1488 O O . LYS A 1 186 ? -12.492 -15.957 3.069 1.00 83.38 186 LYS A O 1
ATOM 1493 N N . LYS A 1 187 ? -12.795 -14.309 1.560 1.00 86.38 187 LYS A N 1
ATOM 1494 C CA . LYS A 1 187 ? -11.433 -14.346 1.007 1.00 86.38 187 LYS A CA 1
ATOM 1495 C C . LYS A 1 187 ? -10.438 -13.763 2.015 1.00 86.38 187 LYS A C 1
ATOM 1497 O O . LYS A 1 187 ? -9.425 -14.402 2.273 1.00 86.38 187 LYS A O 1
ATOM 1502 N N . LEU A 1 188 ? -10.781 -12.645 2.661 1.00 87.19 188 LEU A N 1
ATOM 1503 C CA . LEU A 1 188 ? -9.936 -11.997 3.674 1.00 87.19 188 LEU A CA 1
ATOM 1504 C C . LEU A 1 188 ? -9.658 -12.898 4.884 1.00 87.19 188 LEU A C 1
ATOM 1506 O O . LEU A 1 188 ? -8.502 -13.056 5.263 1.00 87.19 188 LEU A O 1
ATOM 1510 N N . THR A 1 189 ? -10.679 -13.556 5.445 1.00 85.50 189 THR A N 1
ATOM 1511 C CA . THR A 1 189 ? -10.481 -14.500 6.561 1.00 85.50 189 THR A CA 1
ATOM 1512 C C . THR A 1 189 ? -9.580 -15.670 6.162 1.00 85.50 189 THR A C 1
ATOM 1514 O O . THR A 1 189 ? -8.676 -16.037 6.907 1.00 85.50 189 THR A O 1
ATOM 1517 N N . ARG A 1 190 ? -9.763 -16.242 4.963 1.00 87.25 190 ARG A N 1
ATOM 1518 C CA . ARG A 1 190 ? -8.881 -17.315 4.468 1.00 87.25 190 ARG A CA 1
ATOM 1519 C C . ARG A 1 190 ? -7.442 -16.833 4.290 1.00 87.25 190 ARG A C 1
ATOM 1521 O O . ARG A 1 190 ? -6.518 -17.574 4.612 1.00 87.25 190 ARG A O 1
ATOM 1528 N N . ALA A 1 191 ? -7.257 -15.620 3.772 1.00 85.62 191 ALA A N 1
ATOM 1529 C CA . ALA A 1 191 ? -5.942 -15.019 3.592 1.00 85.62 191 ALA A CA 1
ATOM 1530 C C . ALA A 1 191 ? -5.232 -14.818 4.937 1.00 85.62 191 ALA A C 1
ATOM 1532 O O . ALA A 1 191 ? -4.102 -15.274 5.101 1.00 85.62 191 ALA A O 1
ATOM 1533 N N . ALA A 1 192 ? -5.927 -14.233 5.917 1.00 84.94 192 ALA A N 1
ATOM 1534 C CA . ALA A 1 192 ? -5.411 -14.039 7.269 1.00 84.94 192 ALA A CA 1
ATOM 1535 C C . ALA A 1 192 ? -4.981 -15.371 7.911 1.00 84.94 192 ALA A C 1
ATOM 1537 O O . ALA A 1 192 ? -3.847 -15.501 8.367 1.00 84.94 192 ALA A O 1
ATOM 1538 N N . GLN A 1 193 ? -5.839 -16.395 7.852 1.00 84.69 193 GLN A N 1
ATOM 1539 C CA . GLN A 1 193 ? -5.554 -17.721 8.414 1.00 84.69 193 GLN A CA 1
ATOM 1540 C C . GLN A 1 193 ? -4.351 -18.403 7.752 1.00 84.69 193 GLN A C 1
ATOM 1542 O O . GLN A 1 193 ? -3.484 -18.936 8.440 1.00 84.69 193 GLN A O 1
ATOM 1547 N N . ARG A 1 194 ? -4.256 -18.367 6.414 1.00 80.81 194 ARG A N 1
ATOM 1548 C CA . ARG A 1 194 ? -3.100 -18.925 5.691 1.00 80.81 194 ARG A CA 1
ATOM 1549 C C . ARG A 1 194 ? -1.790 -18.285 6.144 1.00 80.81 194 ARG A C 1
ATOM 1551 O O . ARG A 1 194 ? -0.798 -18.988 6.302 1.00 80.81 194 ARG A O 1
ATOM 1558 N N . ARG A 1 195 ? -1.788 -16.970 6.365 1.00 73.38 195 ARG A N 1
ATOM 1559 C CA . ARG A 1 195 ? -0.591 -16.230 6.777 1.00 73.38 195 ARG A CA 1
ATOM 1560 C C . ARG A 1 195 ? -0.155 -16.569 8.200 1.00 73.38 195 ARG A C 1
ATOM 1562 O O . ARG A 1 195 ? 1.041 -16.685 8.438 1.00 73.38 195 ARG A O 1
ATOM 1569 N N . GLU A 1 196 ? -1.087 -16.812 9.116 1.00 67.25 196 GLU A N 1
ATOM 1570 C CA . GLU A 1 196 ? -0.730 -17.293 10.457 1.00 67.25 196 GLU A CA 1
ATOM 1571 C C . GLU A 1 196 ? -0.070 -18.673 10.432 1.00 67.25 196 GLU A C 1
ATOM 1573 O O . GLU A 1 196 ? 0.914 -18.888 11.135 1.00 67.25 196 GLU A O 1
ATOM 1578 N N . HIS A 1 197 ? -0.559 -19.588 9.591 1.00 61.03 197 HIS A N 1
ATOM 1579 C CA . HIS A 1 197 ? 0.037 -20.918 9.457 1.00 61.03 197 HIS A CA 1
ATOM 1580 C C . HIS A 1 197 ? 1.463 -20.881 8.895 1.00 61.03 197 HIS A C 1
ATOM 1582 O O . HIS A 1 197 ? 2.301 -21.661 9.339 1.00 61.03 197 HIS A O 1
ATOM 1588 N N . VAL A 1 198 ? 1.761 -19.966 7.964 1.00 60.06 198 VAL A N 1
ATOM 1589 C CA . VAL A 1 198 ? 3.128 -19.776 7.444 1.00 60.06 198 VAL A CA 1
ATOM 1590 C C . VAL A 1 198 ? 4.061 -19.261 8.542 1.00 60.06 198 VAL A C 1
ATOM 1592 O O . VAL A 1 198 ? 5.156 -19.792 8.701 1.00 60.06 198 VAL A O 1
ATOM 1595 N N . VAL A 1 199 ? 3.615 -18.283 9.339 1.00 56.47 199 VAL A N 1
ATOM 1596 C CA . VAL A 1 199 ? 4.413 -17.732 10.448 1.00 56.47 199 VAL A CA 1
ATOM 1597 C C . VAL A 1 199 ? 4.663 -18.790 11.531 1.00 56.47 199 VAL A C 1
ATOM 1599 O O . VAL A 1 199 ? 5.793 -18.931 11.991 1.00 56.47 199 VAL A O 1
ATOM 1602 N N . ALA A 1 200 ? 3.649 -19.583 11.890 1.00 42.44 200 ALA A N 1
ATOM 1603 C CA . ALA A 1 200 ? 3.795 -20.668 12.861 1.00 42.44 200 ALA A CA 1
ATOM 1604 C C . ALA A 1 200 ? 4.764 -21.762 12.375 1.00 42.44 200 ALA A C 1
ATOM 1606 O O . ALA A 1 200 ? 5.656 -22.159 13.116 1.00 42.44 200 ALA A O 1
ATOM 1607 N N . ALA A 1 201 ? 4.662 -22.180 11.108 1.00 42.06 201 ALA A N 1
ATOM 1608 C CA . ALA A 1 201 ? 5.569 -23.175 10.533 1.00 42.06 201 ALA A CA 1
ATOM 1609 C C . ALA A 1 201 ? 7.025 -22.680 10.445 1.00 42.06 201 ALA A C 1
ATOM 1611 O O . ALA A 1 201 ? 7.949 -23.470 10.617 1.00 42.06 201 ALA A O 1
ATOM 1612 N N . SER A 1 202 ? 7.246 -21.380 10.209 1.00 45.19 202 SER A N 1
ATOM 1613 C CA . SER A 1 202 ? 8.596 -20.802 10.224 1.00 45.19 202 SER A CA 1
ATOM 1614 C C . SER A 1 202 ? 9.200 -20.722 11.631 1.00 45.19 202 SER A C 1
ATOM 1616 O O . SER A 1 202 ? 10.405 -20.913 11.775 1.00 45.19 202 SER A O 1
ATOM 1618 N N . SER A 1 203 ? 8.384 -20.503 12.668 1.00 36.38 203 SER A N 1
ATOM 1619 C CA . SER A 1 203 ? 8.844 -20.463 14.065 1.00 36.38 203 SER A CA 1
ATOM 1620 C C . SER A 1 203 ? 9.099 -21.847 14.673 1.00 36.38 203 SER A C 1
ATOM 1622 O O . SER A 1 203 ? 9.971 -21.961 15.525 1.00 36.38 203 SER A O 1
ATOM 1624 N N . ASP A 1 204 ? 8.417 -22.896 14.205 1.00 35.25 204 ASP A N 1
ATOM 1625 C CA . ASP A 1 204 ? 8.679 -24.284 14.627 1.00 35.25 204 ASP A CA 1
ATOM 1626 C C . ASP A 1 204 ? 9.896 -24.914 13.915 1.00 35.25 204 ASP A C 1
ATOM 1628 O O . ASP A 1 204 ? 10.302 -26.027 14.239 1.00 35.25 204 ASP A O 1
ATOM 1632 N N . SER A 1 205 ? 10.499 -24.220 12.940 1.00 35.78 205 SER A N 1
ATOM 1633 C CA . SER A 1 205 ? 11.645 -24.733 12.168 1.00 35.78 205 SER A CA 1
ATOM 1634 C C . SER A 1 205 ? 13.023 -24.361 12.733 1.00 35.78 205 SER A C 1
ATOM 1636 O O . SER A 1 205 ? 14.037 -24.750 12.158 1.00 35.78 205 SER A O 1
ATOM 1638 N N . SER A 1 206 ? 13.082 -23.629 13.852 1.00 34.16 206 SER A N 1
ATOM 1639 C CA . SER A 1 206 ? 14.336 -23.135 14.440 1.00 34.16 206 SER A CA 1
ATOM 1640 C C . SER A 1 206 ? 14.768 -23.838 15.732 1.00 34.16 206 SER A C 1
ATOM 1642 O O . SER A 1 206 ? 15.547 -23.261 16.484 1.00 34.16 206 SER A O 1
ATOM 1644 N N . ASP A 1 207 ? 14.294 -25.057 16.006 1.00 31.97 207 ASP A N 1
ATOM 1645 C CA . ASP A 1 207 ? 14.724 -25.810 17.194 1.00 31.97 207 ASP A CA 1
ATOM 1646 C C . ASP A 1 207 ? 14.835 -27.319 16.919 1.00 31.97 207 ASP A C 1
ATOM 1648 O O . ASP A 1 207 ? 13.994 -28.114 17.331 1.00 31.97 207 ASP A O 1
ATOM 1652 N N . ALA A 1 208 ? 15.856 -27.710 16.148 1.00 33.59 208 ALA A N 1
ATOM 1653 C CA . ALA A 1 208 ? 16.415 -29.065 16.164 1.00 33.59 208 ALA A CA 1
ATOM 1654 C C . ALA A 1 208 ? 17.737 -29.117 15.379 1.00 33.59 208 ALA A C 1
ATOM 1656 O O . ALA A 1 208 ? 17.774 -29.492 14.207 1.00 33.59 208 ALA A O 1
ATOM 1657 N N . SER A 1 209 ? 18.840 -28.787 16.043 1.00 34.47 209 SER A N 1
ATOM 1658 C CA . SER A 1 209 ? 20.152 -29.296 15.647 1.00 34.47 209 SER A CA 1
ATOM 1659 C C . SER A 1 209 ? 20.947 -29.655 16.892 1.00 34.47 209 SER A C 1
ATOM 1661 O O . SER A 1 209 ? 21.380 -28.755 17.602 1.00 34.47 209 SER A O 1
ATOM 1663 N N . GLU A 1 210 ? 21.109 -30.955 17.139 1.00 33.44 210 GLU A N 1
ATOM 1664 C CA . GLU A 1 210 ? 22.389 -31.592 17.468 1.00 33.44 210 GLU A CA 1
ATOM 1665 C C . GLU A 1 210 ? 22.264 -33.123 17.313 1.00 33.44 210 GLU A C 1
ATOM 1667 O O . GLU A 1 210 ? 21.187 -33.701 17.465 1.00 33.44 210 GLU A O 1
ATOM 1672 N N . ASP A 1 211 ? 23.371 -33.725 16.886 1.00 32.31 211 ASP A N 1
ATOM 1673 C CA . ASP A 1 211 ? 23.561 -35.063 16.320 1.00 32.31 211 ASP A CA 1
ATOM 1674 C C . ASP A 1 211 ? 23.121 -36.256 17.191 1.00 32.31 211 ASP A C 1
ATOM 1676 O O . ASP A 1 211 ? 23.361 -36.270 18.392 1.00 32.31 211 ASP A O 1
ATOM 1680 N N . GLU A 1 212 ? 22.638 -37.334 16.554 1.00 33.97 212 GLU A N 1
ATOM 1681 C CA . GLU A 1 212 ? 23.048 -38.712 16.886 1.00 33.97 212 GLU A CA 1
ATOM 1682 C C . GLU A 1 212 ? 22.752 -39.685 15.718 1.00 33.97 212 GLU A C 1
ATOM 1684 O O . GLU A 1 212 ? 21.612 -39.876 15.288 1.00 33.97 212 GLU A O 1
ATOM 1689 N N . GLU A 1 213 ? 23.805 -40.335 15.211 1.00 35.16 213 GLU A N 1
ATOM 1690 C CA . GLU A 1 213 ? 23.739 -41.496 14.318 1.00 35.16 213 GLU A CA 1
ATOM 1691 C C . GLU A 1 213 ? 22.973 -42.661 14.970 1.00 35.16 213 GLU A C 1
ATOM 1693 O O . GLU A 1 213 ? 23.378 -43.163 16.020 1.00 35.16 213 GLU A O 1
ATOM 1698 N N . LYS A 1 214 ? 21.957 -43.211 14.286 1.00 30.53 214 LYS A N 1
ATOM 1699 C CA . LYS A 1 214 ? 21.628 -44.645 14.388 1.00 30.53 214 LYS A CA 1
ATOM 1700 C C . LYS A 1 214 ? 20.828 -45.175 13.194 1.00 30.53 214 LYS A C 1
ATOM 1702 O O . LYS A 1 214 ? 19.901 -44.553 12.690 1.00 30.53 214 LYS A O 1
ATOM 1707 N N . ALA A 1 215 ? 21.252 -46.362 12.766 1.00 33.06 215 ALA A N 1
ATOM 1708 C CA . ALA A 1 215 ? 20.847 -47.132 11.591 1.00 33.06 215 ALA A CA 1
ATOM 1709 C C . ALA A 1 215 ? 19.380 -47.656 11.635 1.00 33.06 215 ALA A C 1
ATOM 1711 O O . ALA A 1 215 ? 18.721 -47.567 12.673 1.00 33.06 215 ALA A O 1
ATOM 1712 N N . PRO A 1 216 ? 18.844 -48.208 10.522 1.00 34.19 216 PRO A N 1
ATOM 1713 C CA . PRO A 1 216 ? 17.417 -48.180 10.203 1.00 34.19 216 PRO A CA 1
ATOM 1714 C C . PRO A 1 216 ? 16.628 -49.341 10.825 1.00 34.19 2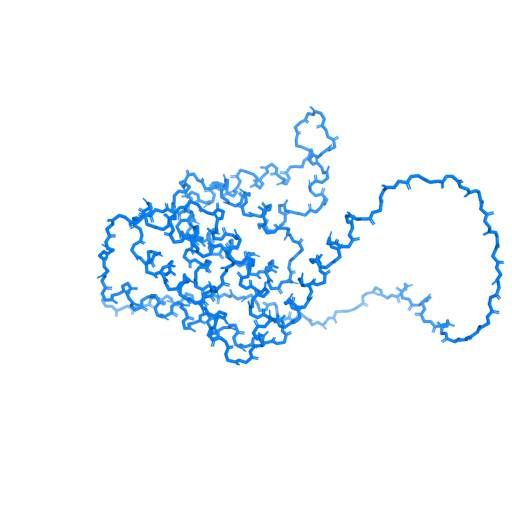16 PRO A C 1
ATOM 1716 O O . PRO A 1 216 ? 17.059 -50.494 10.795 1.00 34.19 216 PRO A O 1
ATOM 1719 N N . VAL A 1 217 ? 15.418 -49.054 11.313 1.00 35.38 217 VAL A N 1
ATOM 1720 C CA . VAL A 1 217 ? 14.465 -50.066 11.796 1.00 35.38 217 VAL A CA 1
ATOM 1721 C C . VAL A 1 217 ? 13.367 -50.292 10.750 1.00 35.38 217 VAL A C 1
ATOM 1723 O O . VAL A 1 217 ? 12.634 -49.383 10.369 1.00 35.38 217 VAL A O 1
ATOM 1726 N N . VAL A 1 218 ? 13.294 -51.537 10.278 1.00 35.72 218 VAL A N 1
ATOM 1727 C CA . VAL A 1 218 ? 12.332 -52.107 9.315 1.00 35.72 218 VAL A CA 1
ATOM 1728 C C . VAL A 1 218 ? 10.938 -52.284 9.967 1.00 35.72 218 VAL A C 1
ATOM 1730 O O . VAL A 1 218 ? 10.847 -52.413 11.189 1.00 35.72 218 VAL A O 1
ATOM 1733 N N . PRO A 1 219 ? 9.831 -52.261 9.192 1.00 42.16 219 PRO A N 1
ATOM 1734 C CA . PRO A 1 219 ? 8.529 -51.772 9.642 1.00 42.16 219 PRO A CA 1
ATOM 1735 C C . PRO A 1 219 ? 7.577 -52.877 10.124 1.00 42.16 219 PRO A C 1
ATOM 1737 O O . PRO A 1 219 ? 7.522 -53.966 9.553 1.00 42.16 219 PRO A O 1
ATOM 1740 N N . THR A 1 220 ? 6.729 -52.556 11.110 1.00 32.41 220 THR A N 1
ATOM 1741 C CA . THR A 1 220 ? 5.646 -53.449 11.564 1.00 32.41 220 THR A CA 1
ATOM 1742 C C . THR A 1 220 ? 4.270 -52.930 11.129 1.00 32.41 220 THR A C 1
ATOM 1744 O O . THR A 1 220 ? 3.647 -52.102 11.779 1.00 32.41 220 THR A O 1
ATOM 1747 N N . ARG A 1 221 ? 3.858 -53.428 9.961 1.00 33.16 221 ARG A N 1
ATOM 1748 C CA . ARG A 1 221 ? 2.524 -53.869 9.502 1.00 33.16 221 ARG A CA 1
ATOM 1749 C C . ARG A 1 221 ? 1.241 -53.435 10.258 1.00 33.16 221 ARG A C 1
ATOM 1751 O O . ARG A 1 221 ? 0.902 -53.970 11.305 1.00 33.16 221 ARG A O 1
ATOM 1758 N N . GLU A 1 222 ? 0.489 -52.575 9.564 1.00 35.97 222 GLU A N 1
ATOM 1759 C CA . GLU A 1 222 ? -0.959 -52.563 9.242 1.00 35.97 222 GLU A CA 1
ATOM 1760 C C . GLU A 1 222 ? -2.034 -53.128 10.197 1.00 35.97 222 GLU A C 1
ATOM 1762 O O . GLU A 1 222 ? -2.066 -54.322 10.496 1.00 35.97 222 GLU A O 1
ATOM 1767 N N . ARG A 1 223 ? -3.115 -52.337 10.363 1.00 31.31 223 ARG A N 1
ATOM 1768 C CA . ARG A 1 223 ? -4.487 -52.807 10.068 1.00 31.31 223 ARG A CA 1
ATOM 1769 C C . ARG A 1 223 ? -5.485 -51.670 9.749 1.00 31.31 223 ARG A C 1
ATOM 1771 O O . ARG A 1 223 ? -5.998 -51.033 10.654 1.00 31.31 223 ARG A O 1
ATOM 1778 N N . THR A 1 224 ? -5.781 -51.528 8.444 1.00 35.66 224 THR A N 1
ATOM 1779 C CA . THR A 1 224 ? -7.112 -51.362 7.786 1.00 35.66 224 THR A CA 1
ATOM 1780 C C . THR A 1 224 ? -8.021 -50.175 8.195 1.00 35.66 224 THR A C 1
ATOM 1782 O O . THR A 1 224 ? -8.227 -49.936 9.368 1.00 35.66 224 THR A O 1
ATOM 1785 N N . SER A 1 225 ? -8.741 -49.452 7.326 1.00 33.16 225 SER A N 1
ATOM 1786 C CA . SER A 1 225 ? -9.319 -49.804 6.024 1.00 33.16 225 SER A CA 1
ATOM 1787 C C . SER A 1 225 ? -9.853 -48.553 5.289 1.00 33.16 225 SER A C 1
ATOM 1789 O O . SER A 1 225 ? -10.252 -47.592 5.939 1.00 33.16 225 SER A O 1
ATOM 1791 N N . ARG A 1 226 ? -10.011 -48.686 3.960 1.00 41.16 226 ARG A N 1
ATOM 1792 C CA . ARG A 1 226 ? -10.920 -47.943 3.055 1.00 41.16 226 ARG A CA 1
ATOM 1793 C C . ARG A 1 226 ? -10.563 -46.492 2.706 1.00 41.16 226 ARG A C 1
ATOM 1795 O O . ARG A 1 226 ? -11.096 -45.565 3.292 1.00 41.16 226 ARG A O 1
ATOM 1802 N N . GLN A 1 227 ? -9.844 -46.331 1.592 1.00 34.09 227 GLN A N 1
ATOM 1803 C CA . GLN A 1 227 ? -10.362 -45.674 0.375 1.00 34.09 227 GLN A CA 1
ATOM 1804 C C . GLN A 1 227 ? -9.294 -45.725 -0.733 1.00 34.09 227 GLN A C 1
ATOM 1806 O O . GLN A 1 227 ? -8.523 -44.798 -0.945 1.00 34.09 227 GLN A O 1
ATOM 1811 N N . SER A 1 228 ? -9.250 -46.838 -1.465 1.00 40.16 228 SER A N 1
ATOM 1812 C CA . SER A 1 228 ? -8.473 -46.967 -2.703 1.00 40.16 228 SER A CA 1
ATOM 1813 C C . SER A 1 228 ? -9.433 -47.388 -3.807 1.00 40.16 228 SER A C 1
ATOM 1815 O O . SER A 1 228 ? -9.766 -48.566 -3.901 1.00 40.16 228 SER A O 1
ATOM 1817 N N . LYS A 1 229 ? -9.944 -46.409 -4.567 1.00 42.41 229 LYS A N 1
ATOM 1818 C CA . LYS A 1 229 ? -10.564 -46.546 -5.905 1.00 42.41 229 LYS A CA 1
ATOM 1819 C C . LYS A 1 229 ? -11.062 -45.172 -6.399 1.00 42.41 229 LYS A C 1
ATOM 1821 O O . LYS A 1 229 ? -12.259 -44.957 -6.510 1.00 42.41 229 LYS A O 1
ATOM 1826 N N . ALA A 1 230 ? -10.154 -44.224 -6.650 1.00 37.12 230 ALA A N 1
ATOM 1827 C CA . ALA A 1 230 ? -10.494 -43.005 -7.410 1.00 37.12 230 ALA A CA 1
ATOM 1828 C C . ALA A 1 230 ? -9.289 -42.264 -8.035 1.00 37.12 230 ALA A C 1
ATOM 1830 O O . ALA A 1 230 ? -9.446 -41.140 -8.491 1.00 37.12 230 ALA A O 1
ATOM 1831 N N . VAL A 1 231 ? -8.088 -42.856 -8.085 1.00 39.34 231 VAL A N 1
ATOM 1832 C CA . VAL A 1 231 ? -6.905 -42.213 -8.693 1.00 39.34 231 VAL A CA 1
ATOM 1833 C C . VAL A 1 231 ? -6.318 -43.141 -9.755 1.00 39.34 231 VAL A C 1
ATOM 1835 O O . VAL A 1 231 ? -5.249 -43.708 -9.575 1.00 39.34 231 VAL A O 1
ATOM 1838 N N . ALA A 1 232 ? -7.075 -43.386 -10.828 1.00 35.81 232 ALA A N 1
ATOM 1839 C CA . ALA A 1 232 ? -6.566 -44.050 -12.039 1.00 35.81 232 ALA A CA 1
ATOM 1840 C C . ALA A 1 232 ? -7.435 -43.830 -13.298 1.00 35.81 232 ALA A C 1
ATOM 1842 O O . ALA A 1 232 ? -7.326 -44.586 -14.258 1.00 35.81 232 ALA A O 1
ATOM 1843 N N . SER A 1 233 ? -8.298 -42.811 -13.332 1.00 34.78 233 SER A N 1
ATOM 1844 C CA . SER A 1 233 ? -9.139 -42.517 -14.503 1.00 34.78 233 SER A CA 1
ATOM 1845 C C . SER A 1 233 ? -9.335 -41.010 -14.668 1.00 34.78 233 SER A C 1
ATOM 1847 O O . SER A 1 233 ? -10.430 -40.489 -14.506 1.00 34.78 233 SER A O 1
ATOM 1849 N N . ALA A 1 234 ? -8.238 -40.302 -14.937 1.00 35.91 234 ALA A N 1
ATOM 1850 C CA . ALA A 1 234 ? -8.252 -38.909 -15.398 1.00 35.91 234 ALA A CA 1
ATOM 1851 C C . ALA A 1 234 ? -7.092 -38.642 -16.380 1.00 35.91 234 ALA A C 1
ATOM 1853 O O . ALA A 1 234 ? -6.466 -37.588 -16.376 1.00 35.91 234 ALA A O 1
ATOM 1854 N N . LYS A 1 235 ? -6.776 -39.638 -17.216 1.00 41.72 235 LYS A N 1
ATOM 1855 C CA . LYS A 1 235 ? -5.972 -39.479 -18.435 1.00 41.72 235 LYS A CA 1
ATOM 1856 C C . LYS A 1 235 ? -6.758 -40.075 -19.595 1.00 41.72 235 LYS A C 1
ATOM 1858 O O . LYS A 1 235 ? -6.461 -41.177 -20.025 1.00 41.72 235 LYS A O 1
ATOM 1863 N N . MET A 1 236 ? -7.812 -39.377 -20.003 1.00 35.28 236 MET A N 1
ATOM 1864 C CA . MET A 1 236 ? -8.465 -39.456 -21.315 1.00 35.28 236 MET A CA 1
ATOM 1865 C C . MET A 1 236 ? -9.715 -38.580 -21.243 1.00 35.28 236 MET A C 1
ATOM 1867 O O . MET A 1 236 ? -10.728 -38.996 -20.697 1.00 35.28 236 MET A O 1
ATOM 1871 N N . ASN A 1 237 ? -9.584 -37.331 -21.685 1.00 29.83 237 ASN A N 1
ATOM 1872 C CA . ASN A 1 237 ? -10.565 -36.650 -22.528 1.00 29.83 237 ASN A CA 1
ATOM 1873 C C . ASN A 1 237 ? -9.991 -35.285 -22.910 1.00 29.83 237 ASN A C 1
ATOM 1875 O O . ASN A 1 237 ? -9.954 -34.340 -22.129 1.00 29.83 237 ASN A O 1
ATOM 1879 N N . ILE A 1 238 ? -9.465 -35.266 -24.128 1.00 32.72 238 ILE A N 1
ATOM 1880 C CA . ILE A 1 238 ? -9.143 -34.089 -24.918 1.00 32.72 238 ILE A CA 1
ATOM 1881 C C . ILE A 1 238 ? -10.424 -33.752 -25.699 1.00 32.72 238 ILE A C 1
ATOM 1883 O O . ILE A 1 238 ? -10.960 -34.640 -26.358 1.00 32.72 238 ILE A O 1
ATOM 1887 N N . VAL A 1 239 ? -10.827 -32.474 -25.624 1.00 31.70 239 VAL A N 1
ATOM 1888 C CA . VAL A 1 239 ? -11.786 -31.726 -26.474 1.00 31.70 239 VAL A CA 1
ATOM 1889 C C . VAL A 1 239 ? -13.283 -31.965 -26.215 1.00 31.70 239 VAL A C 1
ATOM 1891 O O . VAL A 1 239 ? -13.815 -33.003 -26.587 1.00 31.70 239 VAL A O 1
ATOM 1894 N N . ASP A 1 240 ? -13.973 -30.960 -25.655 1.00 26.48 240 ASP A N 1
ATOM 1895 C CA . ASP A 1 240 ? -14.935 -30.133 -26.412 1.00 26.48 240 ASP A CA 1
ATOM 1896 C C . ASP A 1 240 ? -15.254 -28.810 -25.673 1.00 26.48 240 ASP A C 1
ATOM 1898 O O . ASP A 1 240 ? -15.085 -28.704 -24.460 1.00 26.48 240 ASP A O 1
ATOM 1902 N N . LEU A 1 241 ? -15.618 -27.798 -26.458 1.00 36.62 241 LEU A N 1
ATOM 1903 C CA . LEU A 1 241 ? -15.783 -26.369 -26.177 1.00 36.62 241 LEU A CA 1
ATOM 1904 C C . LEU A 1 241 ? -16.978 -26.017 -25.268 1.00 36.62 241 LEU A C 1
ATOM 1906 O O . LEU A 1 241 ? -18.013 -26.672 -25.323 1.00 36.62 241 LEU A O 1
ATOM 1910 N N . GLY A 1 242 ? -16.876 -24.878 -24.566 1.00 28.25 242 GLY A N 1
ATOM 1911 C CA . GLY A 1 242 ? -18.044 -24.092 -24.137 1.00 28.25 242 GLY A CA 1
ATOM 1912 C C . GLY A 1 242 ? -18.048 -23.648 -22.674 1.00 28.25 242 GLY A C 1
ATOM 1913 O O . GLY A 1 242 ? -18.577 -24.351 -21.825 1.00 28.25 242 GLY A O 1
ATOM 1914 N N . ASP A 1 243 ? -17.421 -22.498 -22.415 1.00 29.03 243 ASP A N 1
ATOM 1915 C CA . ASP A 1 243 ? -17.947 -21.328 -21.680 1.00 29.03 243 ASP A CA 1
ATOM 1916 C C . ASP A 1 243 ? -16.804 -20.609 -20.959 1.00 29.03 243 ASP A C 1
ATOM 1918 O O . ASP A 1 243 ? -16.315 -21.009 -19.902 1.00 29.03 243 ASP A O 1
ATOM 1922 N N . SER A 1 244 ? -16.337 -19.534 -21.594 1.00 34.66 244 SER A N 1
ATOM 1923 C CA . SER A 1 244 ? -15.468 -18.549 -20.968 1.00 34.66 244 SER A CA 1
ATOM 1924 C C . SER A 1 244 ? -16.296 -17.746 -19.971 1.00 34.66 244 SER A C 1
ATOM 1926 O O . SER A 1 244 ? -16.949 -16.779 -20.352 1.00 34.66 244 SER A O 1
ATOM 1928 N N . GLU A 1 245 ? -16.263 -18.144 -18.700 1.00 34.34 245 GLU A N 1
ATOM 1929 C CA . GLU A 1 245 ? -16.643 -17.248 -17.611 1.00 34.34 245 GLU A CA 1
ATOM 1930 C C . GLU A 1 245 ? -15.657 -16.075 -17.563 1.00 34.34 245 GLU A C 1
ATOM 1932 O O . GLU A 1 245 ? -14.432 -16.236 -17.589 1.00 34.34 245 GLU A O 1
ATOM 1937 N N . GLU A 1 246 ? -16.241 -14.885 -17.554 1.00 32.97 246 GLU A N 1
ATOM 1938 C CA . GLU A 1 246 ? -15.591 -13.589 -17.552 1.00 32.97 246 GLU A CA 1
ATOM 1939 C C . GLU A 1 246 ? -14.577 -13.481 -16.407 1.00 32.97 246 GLU A C 1
ATOM 1941 O O . GLU A 1 246 ? -14.887 -13.623 -15.223 1.00 32.97 246 GLU A O 1
ATOM 1946 N N . VAL A 1 247 ? -13.331 -13.188 -16.769 1.00 35.00 247 VAL A N 1
ATOM 1947 C CA . VAL A 1 247 ? -12.345 -12.675 -15.826 1.00 35.00 247 VAL A CA 1
ATOM 1948 C C . VAL A 1 247 ? -12.797 -11.259 -15.471 1.00 35.00 247 VAL A C 1
ATOM 1950 O O . VAL A 1 247 ? -12.543 -10.327 -16.233 1.00 35.00 247 VAL A O 1
ATOM 1953 N N . GLU A 1 248 ? -13.469 -11.086 -14.329 1.00 31.72 248 GLU A N 1
ATOM 1954 C CA . GLU A 1 248 ? -13.669 -9.766 -13.720 1.00 31.72 248 GLU A CA 1
ATOM 1955 C C . GLU A 1 248 ? -12.299 -9.206 -13.311 1.00 31.72 248 GL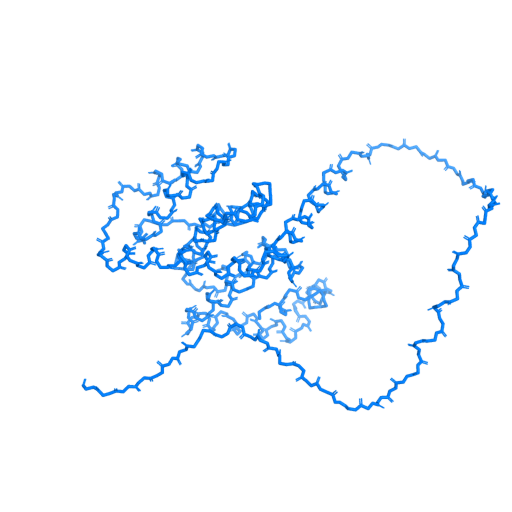U A C 1
ATOM 1957 O O . GLU A 1 248 ? -11.802 -9.367 -12.193 1.00 31.72 248 GLU A O 1
ATOM 1962 N N . VAL A 1 249 ? -11.653 -8.563 -14.280 1.00 36.34 249 VAL A N 1
ATOM 1963 C CA . VAL A 1 249 ? -10.567 -7.625 -14.053 1.00 36.34 249 VAL A CA 1
ATOM 1964 C C . VAL A 1 249 ? -11.182 -6.436 -13.330 1.00 36.34 249 VAL A C 1
ATOM 1966 O O . VAL A 1 249 ? -12.119 -5.815 -13.826 1.00 36.34 249 VAL A O 1
ATOM 1969 N N . ILE A 1 250 ? -10.644 -6.115 -12.156 1.00 38.41 250 ILE A N 1
ATOM 1970 C CA . ILE A 1 250 ? -10.979 -4.909 -11.399 1.00 38.41 250 ILE A CA 1
ATOM 1971 C C . ILE A 1 250 ? -10.445 -3.714 -12.206 1.00 38.41 250 ILE A C 1
ATOM 1973 O O . ILE A 1 250 ? -9.337 -3.232 -11.979 1.00 38.41 250 ILE A O 1
ATOM 1977 N N . SER A 1 251 ? -11.197 -3.309 -13.227 1.00 34.59 251 SER A N 1
ATOM 1978 C CA . SER A 1 251 ? -10.966 -2.111 -14.019 1.00 34.59 251 SER A CA 1
ATOM 1979 C C . SER A 1 251 ? -11.707 -0.966 -13.346 1.00 34.59 251 SER A C 1
ATOM 1981 O O . SER A 1 251 ? -12.925 -0.997 -13.186 1.00 34.59 251 SER A O 1
ATOM 1983 N N . SER A 1 252 ? -10.957 0.043 -12.917 1.00 36.19 252 SER A N 1
ATOM 1984 C CA . SER A 1 252 ? -11.514 1.352 -12.613 1.00 36.19 252 SER A CA 1
ATOM 1985 C C . SER A 1 252 ? -12.045 1.935 -13.920 1.00 36.19 252 SER A C 1
ATOM 1987 O O . SER A 1 252 ? -11.269 2.225 -14.828 1.00 36.19 252 SER A O 1
ATOM 1989 N N . THR A 1 253 ? -13.361 2.079 -14.030 1.00 33.56 253 THR A N 1
ATOM 1990 C CA . THR A 1 253 ? -14.010 2.814 -15.116 1.00 33.56 253 THR A CA 1
ATOM 1991 C C . THR A 1 253 ? -13.479 4.245 -15.158 1.00 33.56 253 THR A C 1
ATOM 1993 O O . THR A 1 253 ? -13.856 5.079 -14.340 1.00 33.56 253 THR A O 1
ATOM 1996 N N . SER A 1 254 ? -12.625 4.536 -16.136 1.00 46.50 254 SER A N 1
ATOM 1997 C CA . SER A 1 254 ? -12.449 5.879 -16.681 1.00 46.50 254 SER A CA 1
ATOM 1998 C C . SER A 1 254 ? -13.572 6.128 -17.689 1.00 46.50 254 SER A C 1
ATOM 2000 O O . SER A 1 254 ? -13.550 5.593 -18.798 1.00 46.50 254 SER A O 1
ATOM 2002 N N . GLY A 1 255 ? -14.579 6.900 -17.278 1.00 29.44 255 GLY A N 1
ATOM 2003 C CA . GLY A 1 255 ? -15.598 7.459 -18.165 1.00 29.44 255 GLY A CA 1
ATOM 2004 C C . GLY A 1 255 ? -15.135 8.806 -18.717 1.00 29.44 255 GLY A C 1
ATOM 2005 O O . GLY A 1 255 ? -14.905 9.735 -17.949 1.00 29.44 255 GLY A O 1
ATOM 2006 N N . ASN A 1 256 ? -14.983 8.867 -20.039 1.00 34.28 256 ASN A N 1
ATOM 2007 C CA . ASN A 1 256 ? -14.585 10.026 -20.838 1.00 34.28 256 ASN A CA 1
ATOM 2008 C C . ASN A 1 256 ? -15.729 11.050 -21.013 1.00 34.28 256 ASN A C 1
ATOM 2010 O O . ASN A 1 256 ? -16.880 10.650 -21.155 1.00 34.28 256 ASN A O 1
ATOM 2014 N N . GLU A 1 257 ? -15.338 12.331 -21.076 1.00 38.88 257 GLU A N 1
ATOM 2015 C CA . GLU A 1 257 ? -15.798 13.432 -21.959 1.00 38.88 257 GLU A CA 1
ATOM 2016 C C . GLU A 1 257 ? -17.307 13.681 -22.197 1.00 38.88 257 GLU A C 1
ATOM 2018 O O . GLU A 1 257 ? -18.011 12.829 -22.725 1.00 38.88 257 GLU A O 1
ATOM 2023 N N . SER A 1 258 ? -17.787 14.922 -21.988 1.00 36.47 258 SER A N 1
ATOM 2024 C CA . SER A 1 258 ? -17.880 15.973 -23.036 1.00 36.47 258 SER A CA 1
ATOM 2025 C C . SER A 1 258 ? -18.742 17.188 -22.603 1.00 36.47 258 SER A C 1
ATOM 2027 O O . SER A 1 258 ? -19.691 17.030 -21.842 1.00 36.47 258 SER A O 1
ATOM 2029 N N . GLU A 1 259 ? -18.431 18.350 -23.199 1.00 35.56 259 GLU A N 1
ATOM 2030 C CA . GLU A 1 259 ? -19.247 19.577 -23.361 1.00 35.56 259 GLU A CA 1
ATOM 2031 C C . GLU A 1 259 ? -19.424 20.522 -22.152 1.00 35.56 259 GLU A C 1
ATOM 2033 O O . GLU A 1 259 ? -20.381 20.420 -21.389 1.00 35.56 259 GLU A O 1
ATOM 2038 N N . PHE A 1 260 ? -18.514 21.500 -22.010 1.00 37.72 260 PHE A N 1
ATOM 2039 C CA . PHE A 1 260 ? -18.703 22.927 -22.362 1.00 37.72 260 PHE A CA 1
ATOM 2040 C C . PHE A 1 260 ? -17.412 23.728 -22.124 1.00 37.72 260 PHE A C 1
ATOM 2042 O O . PHE A 1 260 ? -16.736 23.478 -21.101 1.00 37.72 260 PHE A O 1
#

Mean predicted aligned error: 14.06 Å

Secondary structure (DSSP, 8-state):
-GGGG-HHHHHHHHT-SSS-S-HHHHHHHHHHHHHHHH-HHHHHHHHHHHHHHHHTTS--S-HHHHHHHHHHT-SSHHHHHHHHHHHHHHHHHHHHT-TTS-HHHHHHHHHHHHHHHHHS---SS-HHHHHHHHHHHHH---TTHHHHHHHHHHH--S-----HHHHHHHHHHHHHHHHHHHHTHHHHHHHHHHHHHHHHHHHTTSS-------PPPPP---------SSSS--S-------------------------

Solvent-accessible surface area (backbone atoms only — not comparable to full-atom values): 16182 Å² total; per-residue (Å²): 116,73,70,74,72,33,65,76,60,51,51,41,54,73,72,53,102,66,74,73,75,39,70,66,58,57,49,50,68,54,49,50,31,55,43,30,70,77,38,46,68,60,44,53,55,50,51,52,53,49,51,49,30,31,67,50,58,78,39,88,62,57,66,67,64,49,48,57,52,61,54,66,34,37,86,59,48,68,64,53,27,47,56,52,39,42,49,28,36,37,52,41,49,17,47,71,66,42,85,90,53,58,70,70,44,38,51,55,50,35,48,56,38,48,55,52,42,71,72,44,66,77,68,58,85,45,37,66,45,54,53,39,52,54,51,39,64,72,71,50,90,52,97,54,47,67,59,53,50,54,51,46,56,69,51,45,81,67,86,60,84,72,50,74,67,53,55,50,50,55,54,48,54,29,49,56,46,30,55,59,55,61,77,42,50,74,55,48,52,52,19,24,53,55,52,52,52,53,55,52,55,60,65,70,70,76,79,86,86,82,91,81,95,77,84,90,84,85,83,88,80,87,80,88,82,90,88,89,88,85,90,86,84,87,87,83,84,85,87,85,90,91,79,87,75,78,80,84,68,93,70,83,85,81,82,77,87,85,89,134

pLDDT: mean 74.76, std 23.47, range [26.48, 96.81]

Nearest PDB structures (foldseek):
  4wic-assembly2_D  TM=1.797E-01  e=9.865E+00  macacine betaherpesvirus 3

Organism: Aphanomyces astaci (NCBI:txid112090)